Protein AF-A0A4Q5SLK2-F1 (afdb_monomer_lite)

Secondary structure (DSSP, 8-state):
-----------PPTTB-EEE-SSSEEE-TTTEEEETTTTEEEES-SS-SSSEEEPPPTT--EEEE---SSSS--S-EEE--SS------B---S---S----SS--------SS-PPP-PPTT-----SSS--EEETTEEE---TT----TTS-EEEEE--EEE--SEEEEEEEEEEEES----GGGTT-EEEETTSSS--EEEEEEEETTEEEEEEEEEEEEEE-EEEE---EEEETTS-EEES-SS-SSSEEEPP--SSTT--SS-PPP-PPPSS--TT-EEE-SS-EEEEETTEEEESS-----------STT---------

Sequence (325 aa):
MMEWVTPTYNTFTNGSIVFSNGSELSQDNSNFFWDNTSKRLGLGRTPTSARLEIEAPVNNYQAIKITPTTLANTYMVFERSTADPLNGLIIGNGISSANTPYTNASVIGTMGAKNETITLLSGYNASTSSTGDINLRGKTVFIGSAFTNDTSDSNLIQVANTYYSTGTVSLSGTTVTGTGTIFTPDMVGMTISITGLSWTTRTIIAYNSPTSLTVDVAGTVSGSLSYKIYNAGLQVTSNNSISINRKDASSFLHLGAGRTTIGNSPLKFTAGPTLTTPESGAVEFDGNHFYGTVGTARHQLDQQTYMHKYAASGNGVTTTIVIPH

Structure (mmCIF, N/CA/C/O backbone):
data_AF-A0A4Q5SLK2-F1
#
_entry.id   AF-A0A4Q5SLK2-F1
#
loop_
_atom_site.group_PDB
_atom_site.id
_atom_site.type_symbol
_atom_site.label_atom_id
_atom_site.label_alt_id
_atom_site.label_comp_id
_atom_site.label_asym_id
_atom_site.label_entity_id
_atom_site.label_seq_id
_atom_site.pdbx_PDB_ins_code
_atom_site.Cartn_x
_atom_site.Cartn_y
_atom_site.Cartn_z
_atom_site.occupancy
_atom_site.B_iso_or_equiv
_atom_site.auth_seq_id
_atom_site.auth_comp_id
_atom_site.auth_asym_id
_atom_site.auth_atom_id
_atom_site.pdbx_PDB_model_num
ATOM 1 N N . MET A 1 1 ? 24.553 -6.191 -94.254 1.00 52.97 1 MET A N 1
ATOM 2 C CA . MET A 1 1 ? 24.837 -7.292 -93.312 1.00 52.97 1 MET A CA 1
ATOM 3 C C . MET A 1 1 ? 24.664 -6.699 -91.926 1.00 52.97 1 MET A C 1
ATOM 5 O O . MET A 1 1 ? 25.468 -5.865 -91.545 1.00 52.97 1 MET A O 1
ATOM 9 N N . MET A 1 2 ? 23.532 -6.957 -91.268 1.00 58.41 2 MET A N 1
ATOM 10 C CA . MET A 1 2 ? 23.297 -6.477 -89.905 1.00 58.41 2 MET A CA 1
ATOM 11 C C . MET A 1 2 ? 23.985 -7.480 -88.986 1.00 58.41 2 MET A C 1
ATOM 13 O O . MET A 1 2 ? 23.552 -8.628 -88.897 1.00 58.41 2 MET A O 1
ATOM 17 N N . GLU A 1 3 ? 25.126 -7.090 -88.427 1.00 63.50 3 GLU A N 1
ATOM 18 C CA . GLU A 1 3 ? 25.858 -7.921 -87.482 1.00 63.50 3 GLU A CA 1
ATOM 19 C C . GLU A 1 3 ? 25.035 -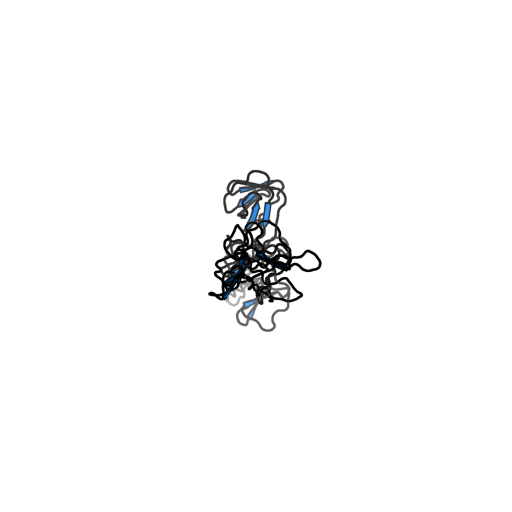7.971 -86.192 1.00 63.50 3 GLU A C 1
ATOM 21 O O . GLU A 1 3 ? 24.879 -6.972 -85.490 1.00 63.50 3 GLU A O 1
ATOM 26 N N . TRP A 1 4 ? 24.422 -9.123 -85.922 1.00 64.81 4 TRP A N 1
ATOM 27 C CA . TRP A 1 4 ? 23.830 -9.395 -84.621 1.00 64.81 4 TRP A CA 1
ATOM 28 C C . TRP A 1 4 ? 24.979 -9.542 -83.630 1.00 64.81 4 TRP A C 1
ATOM 30 O O . TRP A 1 4 ? 25.510 -10.634 -83.431 1.00 64.81 4 TRP A O 1
ATOM 40 N N . VAL A 1 5 ? 25.380 -8.429 -83.021 1.00 64.94 5 VAL A N 1
ATOM 41 C CA . VAL A 1 5 ? 26.220 -8.469 -81.829 1.00 64.94 5 VAL A CA 1
ATOM 42 C C . VAL A 1 5 ? 25.375 -9.154 -80.763 1.00 64.94 5 VAL A C 1
ATOM 44 O O . VAL A 1 5 ? 24.427 -8.571 -80.241 1.00 64.94 5 VAL A O 1
ATOM 47 N N . THR A 1 6 ? 25.661 -10.429 -80.497 1.00 61.84 6 THR A N 1
ATOM 48 C CA . THR A 1 6 ? 25.063 -11.118 -79.353 1.00 61.84 6 THR A CA 1
ATOM 49 C C . THR A 1 6 ? 25.573 -10.363 -78.135 1.00 61.84 6 THR A C 1
ATOM 51 O O . THR A 1 6 ? 26.793 -10.326 -77.955 1.00 61.84 6 THR A O 1
ATOM 54 N N . PRO A 1 7 ? 24.712 -9.701 -77.343 1.00 60.00 7 PRO A N 1
ATOM 55 C CA . PRO A 1 7 ? 25.189 -9.000 -76.169 1.00 60.00 7 PRO A CA 1
ATOM 56 C C . PRO A 1 7 ? 25.900 -10.039 -75.310 1.00 60.00 7 PRO A C 1
ATOM 58 O O . PRO A 1 7 ? 25.301 -11.044 -74.919 1.00 60.00 7 PRO A O 1
ATOM 61 N N . THR A 1 8 ? 27.192 -9.847 -75.063 1.00 56.00 8 THR A N 1
ATOM 62 C CA . THR A 1 8 ? 27.892 -10.603 -74.034 1.00 56.00 8 THR A CA 1
ATOM 63 C C . THR A 1 8 ? 27.311 -10.132 -72.714 1.00 56.00 8 THR A C 1
ATOM 65 O O . THR A 1 8 ? 27.795 -9.170 -72.123 1.00 56.00 8 THR A O 1
ATOM 68 N N . TYR A 1 9 ? 26.218 -10.760 -72.284 1.00 58.88 9 TYR A N 1
ATOM 69 C CA . TYR A 1 9 ? 25.761 -10.629 -70.915 1.00 58.88 9 TYR A CA 1
ATOM 70 C C . TYR A 1 9 ? 26.900 -11.179 -70.063 1.00 58.88 9 TYR A C 1
ATOM 72 O O . TYR A 1 9 ? 27.204 -12.374 -70.110 1.00 58.88 9 TYR A O 1
ATOM 80 N N . ASN A 1 10 ? 27.586 -10.282 -69.355 1.00 60.44 10 ASN A N 1
ATOM 81 C CA . ASN A 1 10 ? 28.356 -10.619 -68.170 1.00 60.44 10 ASN A CA 1
ATOM 82 C C . ASN A 1 10 ? 27.592 -11.723 -67.432 1.00 60.44 10 ASN A C 1
ATOM 84 O O . ASN A 1 10 ? 26.415 -11.559 -67.122 1.00 60.44 10 ASN A O 1
ATOM 88 N N 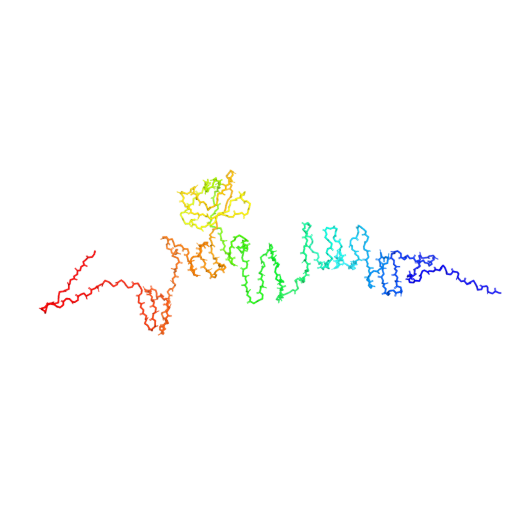. THR A 1 11 ? 28.204 -12.898 -67.277 1.00 77.12 11 THR A N 1
ATOM 89 C CA . THR A 1 11 ? 27.515 -14.075 -66.743 1.00 77.12 11 THR A CA 1
ATOM 90 C C . THR A 1 11 ? 27.135 -13.791 -65.296 1.00 77.12 11 THR A C 1
ATOM 92 O O . THR A 1 11 ? 27.943 -13.980 -64.384 1.00 77.12 11 THR A O 1
ATOM 95 N N . PHE A 1 12 ? 25.930 -13.263 -65.097 1.00 82.81 12 PHE A N 1
ATOM 96 C CA . PHE A 1 12 ? 25.403 -12.950 -63.784 1.00 82.81 12 PHE A CA 1
ATOM 97 C C . PHE A 1 12 ? 25.307 -14.226 -62.957 1.00 82.81 12 PHE A C 1
ATOM 99 O O . PHE A 1 12 ? 25.155 -15.339 -63.475 1.00 82.81 12 PHE A O 1
ATOM 106 N N . THR A 1 13 ? 25.425 -14.072 -61.646 1.00 84.94 13 THR A N 1
ATOM 107 C CA . THR A 1 13 ? 25.352 -15.214 -60.742 1.00 84.94 13 THR A CA 1
ATOM 108 C C . THR A 1 13 ? 23.914 -15.719 -60.713 1.00 84.94 13 THR A C 1
ATOM 110 O O . THR A 1 13 ? 22.981 -14.935 -60.608 1.00 84.94 13 THR A O 1
ATOM 113 N N . ASN A 1 14 ? 23.702 -17.033 -60.783 1.00 76.38 14 ASN A N 1
ATOM 114 C CA . ASN A 1 14 ? 22.354 -17.588 -60.662 1.00 76.38 14 ASN A CA 1
ATOM 115 C C . ASN A 1 14 ? 21.711 -17.136 -59.336 1.00 76.38 14 ASN A C 1
ATOM 117 O O . ASN A 1 14 ? 22.289 -17.342 -58.270 1.00 76.38 14 ASN A O 1
ATOM 121 N N . GLY A 1 15 ? 20.536 -16.507 -59.416 1.00 77.06 15 GLY A N 1
ATOM 122 C CA . GLY A 1 15 ? 19.864 -15.897 -58.267 1.00 77.06 15 GLY A CA 1
ATOM 123 C C . GLY A 1 15 ? 20.166 -14.409 -58.043 1.00 77.06 15 GLY A C 1
ATOM 124 O O . GLY A 1 15 ? 19.563 -13.773 -57.183 1.00 77.06 15 GLY A O 1
ATOM 125 N N . SER A 1 16 ? 21.052 -13.802 -58.831 1.00 86.00 16 SER A N 1
ATOM 126 C CA . SER A 1 16 ? 21.283 -12.361 -58.760 1.00 86.00 16 SER A CA 1
ATOM 127 C C . SER A 1 16 ? 20.027 -11.574 -59.113 1.00 86.00 16 SER A C 1
ATOM 129 O O . SER A 1 16 ? 19.354 -11.879 -60.104 1.00 86.00 16 SER A O 1
ATOM 131 N N . ILE A 1 17 ? 19.768 -10.505 -58.370 1.00 88.31 17 ILE A N 1
ATOM 132 C CA . ILE A 1 17 ? 18.819 -9.481 -58.795 1.00 88.31 17 ILE A CA 1
ATOM 133 C C . ILE A 1 17 ? 19.620 -8.425 -59.559 1.00 88.31 17 ILE A C 1
ATOM 135 O O . ILE A 1 17 ? 20.450 -7.725 -58.984 1.00 88.31 17 ILE A O 1
ATOM 139 N N . VAL A 1 18 ? 19.401 -8.358 -60.873 1.00 88.81 18 VAL A N 1
ATOM 140 C CA . VAL A 1 18 ? 20.103 -7.429 -61.768 1.00 88.81 18 VAL A CA 1
ATOM 141 C C . VAL A 1 18 ? 19.442 -6.055 -61.701 1.00 88.81 18 VAL A C 1
ATOM 143 O O . VAL A 1 18 ? 18.218 -5.944 -61.788 1.00 88.81 18 VAL A O 1
ATOM 146 N N . PHE A 1 19 ? 20.250 -5.004 -61.594 1.00 88.69 19 PHE A N 1
ATOM 147 C CA . PHE A 1 19 ? 19.799 -3.616 -61.644 1.00 88.69 19 PHE A CA 1
ATOM 148 C C . PHE A 1 19 ? 20.658 -2.799 -62.614 1.00 88.69 19 PHE A C 1
ATOM 150 O O . PHE A 1 19 ? 21.821 -3.108 -62.858 1.00 88.69 19 PHE A O 1
ATOM 157 N N . SER A 1 20 ? 20.080 -1.743 -63.186 1.00 89.31 20 SER A N 1
ATOM 158 C CA . SER A 1 20 ? 20.840 -0.776 -63.981 1.00 89.31 20 SER A CA 1
ATOM 159 C C . SER A 1 20 ? 21.482 0.259 -63.062 1.00 89.31 20 SER A C 1
ATOM 161 O O . SER A 1 20 ? 20.816 0.782 -62.169 1.00 89.31 20 SER A O 1
ATOM 163 N N . ASN A 1 21 ? 22.751 0.590 -63.300 1.00 83.69 21 ASN A N 1
ATOM 164 C CA . ASN A 1 21 ? 23.423 1.716 -62.641 1.00 83.69 21 ASN A CA 1
ATOM 165 C C . ASN A 1 21 ? 23.289 3.039 -63.428 1.00 83.69 21 ASN A C 1
ATOM 167 O O . ASN A 1 21 ? 23.934 4.025 -63.084 1.00 83.69 21 ASN A O 1
ATOM 171 N N . GLY A 1 22 ? 22.472 3.054 -64.489 1.00 88.19 22 GLY A N 1
ATOM 172 C CA . GLY A 1 22 ? 22.289 4.192 -65.395 1.00 88.19 22 GLY A CA 1
ATOM 173 C C . GLY A 1 22 ? 23.103 4.103 -66.690 1.00 88.19 22 GLY A C 1
ATOM 174 O O . GLY A 1 22 ? 22.702 4.712 -67.679 1.00 88.19 22 GLY A O 1
ATOM 175 N N . SER A 1 23 ? 24.168 3.297 -66.716 1.00 87.25 23 SER A N 1
ATOM 176 C CA . SER A 1 23 ? 25.008 3.067 -67.904 1.00 87.25 23 SER A CA 1
ATOM 177 C C . SER A 1 23 ? 25.069 1.592 -68.305 1.00 87.25 23 SER A C 1
ATOM 179 O O . SER A 1 23 ? 25.097 1.272 -69.489 1.00 87.25 23 SER A O 1
ATOM 181 N N . GLU A 1 24 ? 25.063 0.688 -67.325 1.00 87.38 24 GLU A N 1
ATOM 182 C CA . GLU A 1 24 ? 25.224 -0.754 -67.505 1.00 87.38 24 GLU A CA 1
ATOM 183 C C . GLU A 1 24 ? 24.310 -1.542 -66.559 1.00 87.38 24 GLU A C 1
ATOM 185 O O . GLU A 1 24 ? 23.832 -1.033 -65.539 1.00 87.38 24 GLU A O 1
ATOM 190 N N . LEU A 1 25 ? 24.093 -2.817 -66.891 1.00 88.06 25 LEU A N 1
ATOM 191 C CA . LEU A 1 25 ? 23.452 -3.780 -66.001 1.00 88.06 25 LEU A CA 1
ATOM 192 C C . LEU A 1 25 ? 24.493 -4.383 -65.053 1.00 88.06 25 LEU A C 1
ATOM 194 O O . LEU A 1 25 ? 25.502 -4.941 -65.490 1.00 88.06 25 LEU A O 1
ATOM 198 N N . SER A 1 26 ? 24.214 -4.301 -63.757 1.00 89.50 26 SER A N 1
ATOM 199 C CA . SER A 1 26 ? 25.078 -4.779 -62.682 1.00 89.50 26 SER A CA 1
ATOM 200 C C . SER A 1 26 ? 24.293 -5.622 -61.669 1.00 89.50 26 SER A C 1
ATOM 202 O O . SER A 1 26 ? 23.066 -5.718 -61.718 1.00 89.50 26 SER A O 1
ATOM 204 N N . GLN A 1 27 ? 25.022 -6.252 -60.754 1.00 89.94 27 GLN A N 1
ATOM 205 C CA . GLN A 1 27 ? 24.495 -7.025 -59.633 1.00 89.94 27 GLN A CA 1
ATOM 206 C C . GLN A 1 27 ? 25.307 -6.700 -58.375 1.00 89.94 27 GLN A C 1
ATOM 208 O O . GLN A 1 27 ? 26.505 -6.426 -58.457 1.00 89.94 27 GLN A O 1
ATOM 213 N N . ASP A 1 28 ? 24.675 -6.794 -57.210 1.00 90.06 28 ASP A N 1
ATOM 214 C CA . ASP A 1 28 ? 25.347 -6.681 -55.917 1.00 90.06 28 ASP A CA 1
ATOM 215 C C . ASP A 1 28 ? 24.828 -7.769 -54.987 1.00 90.06 28 ASP A C 1
ATOM 217 O O . ASP A 1 28 ? 24.001 -7.548 -54.104 1.00 90.06 28 ASP A O 1
ATOM 221 N N . ASN A 1 29 ? 25.335 -8.977 -55.207 1.00 89.38 29 ASN A N 1
ATOM 222 C CA . ASN A 1 29 ? 24.899 -10.144 -54.455 1.00 89.38 29 ASN A CA 1
ATOM 223 C C . ASN A 1 29 ? 25.287 -10.061 -52.971 1.00 89.38 29 ASN A C 1
ATOM 225 O O . ASN A 1 29 ? 24.766 -10.845 -52.191 1.00 89.38 29 ASN A O 1
ATOM 229 N N . SER A 1 30 ? 26.168 -9.135 -52.567 1.00 86.94 30 SER A N 1
ATOM 230 C CA . SER A 1 30 ? 26.502 -8.936 -51.152 1.00 86.94 30 SER A CA 1
ATOM 231 C C . SER A 1 30 ? 25.407 -8.177 -50.395 1.00 86.94 30 SER A C 1
ATOM 233 O O . SER A 1 30 ? 25.173 -8.449 -49.218 1.00 86.94 30 SER A O 1
ATOM 235 N N . ASN A 1 31 ? 24.686 -7.282 -51.083 1.00 87.81 31 ASN A N 1
ATOM 236 C CA . ASN A 1 31 ? 23.660 -6.426 -50.485 1.00 87.81 31 ASN A CA 1
ATOM 237 C C . ASN A 1 31 ? 22.229 -6.762 -50.926 1.00 87.81 31 ASN A C 1
ATOM 239 O O . ASN A 1 31 ? 21.295 -6.477 -50.180 1.00 87.81 31 ASN A O 1
ATOM 243 N N . PHE A 1 32 ? 22.023 -7.362 -52.100 1.00 90.94 32 PHE A N 1
ATOM 244 C CA . PHE A 1 32 ? 20.694 -7.712 -52.598 1.00 90.94 32 PHE A CA 1
ATOM 245 C C . PHE A 1 32 ? 20.732 -8.985 -53.447 1.00 90.94 32 PHE A C 1
ATOM 247 O O . PHE A 1 32 ? 21.221 -8.991 -54.578 1.00 90.94 32 PHE A O 1
ATOM 254 N N . PHE A 1 33 ? 20.192 -10.077 -52.906 1.00 90.12 33 PHE A N 1
ATOM 255 C CA . PHE A 1 33 ? 20.313 -11.392 -53.531 1.00 90.12 33 PHE A CA 1
ATOM 256 C C . PHE A 1 33 ? 19.050 -12.238 -53.375 1.00 90.12 33 PHE A C 1
ATOM 258 O O . PHE A 1 33 ? 18.425 -12.261 -52.312 1.00 90.12 33 PHE A O 1
ATOM 265 N N . TRP A 1 34 ? 18.700 -12.979 -54.427 1.00 90.88 34 TRP A N 1
ATOM 266 C CA . TRP A 1 34 ? 17.690 -14.028 -54.383 1.00 90.88 34 TRP A CA 1
ATOM 267 C C . TRP A 1 34 ? 18.368 -15.401 -54.435 1.00 90.88 34 TRP A C 1
ATOM 269 O O . TRP A 1 34 ? 18.817 -15.860 -55.482 1.00 90.88 34 TRP A O 1
ATOM 279 N N . ASP A 1 35 ? 18.397 -16.120 -53.315 1.00 86.88 35 ASP A N 1
ATOM 280 C CA . ASP A 1 35 ? 18.827 -17.517 -53.319 1.00 86.88 35 ASP A CA 1
ATOM 281 C C . ASP A 1 35 ? 17.761 -18.367 -54.017 1.00 86.88 35 ASP A C 1
ATOM 283 O O . ASP A 1 35 ? 16.756 -18.774 -53.424 1.00 86.88 35 ASP A O 1
ATOM 287 N N . ASN A 1 36 ? 17.987 -18.654 -55.297 1.00 85.25 36 ASN A N 1
ATOM 288 C CA . ASN A 1 36 ? 17.055 -19.432 -56.097 1.00 85.25 36 ASN A CA 1
ATOM 289 C C . ASN A 1 36 ? 17.032 -20.922 -55.715 1.00 85.25 36 ASN A C 1
ATOM 291 O O . ASN A 1 36 ? 16.043 -21.600 -56.009 1.00 85.25 36 ASN A O 1
ATOM 295 N N . THR A 1 37 ? 18.074 -21.432 -55.057 1.00 86.19 37 THR A N 1
ATOM 296 C CA . THR A 1 37 ? 18.124 -22.819 -54.578 1.00 86.19 37 THR A CA 1
ATOM 297 C C . THR A 1 37 ? 17.245 -22.968 -53.342 1.00 86.19 37 THR A C 1
ATOM 299 O O . THR A 1 37 ? 16.365 -23.828 -53.313 1.00 86.19 37 THR A O 1
ATOM 302 N N . SER A 1 38 ? 17.412 -22.082 -52.356 1.00 87.81 38 SER A N 1
ATOM 303 C CA . SER A 1 38 ? 16.674 -22.150 -51.084 1.00 87.81 38 SER A CA 1
ATOM 304 C C . SER A 1 38 ? 15.366 -21.347 -51.066 1.00 87.81 38 SER A C 1
ATOM 306 O O . SER A 1 38 ? 14.628 -21.419 -50.081 1.00 87.81 38 SER A O 1
ATOM 308 N N . LYS A 1 39 ? 15.072 -20.585 -52.131 1.00 89.69 39 LYS A N 1
ATOM 309 C CA . LYS A 1 39 ? 13.925 -19.664 -52.273 1.00 89.69 39 LYS A CA 1
ATOM 310 C C . LYS A 1 39 ? 13.883 -18.591 -51.176 1.00 89.69 39 LYS A C 1
ATOM 312 O O . LYS A 1 39 ? 12.884 -18.469 -50.461 1.00 89.69 39 LYS A O 1
ATOM 317 N N . ARG A 1 40 ? 14.985 -17.849 -51.020 1.00 90.81 40 ARG A N 1
ATOM 318 C CA . ARG A 1 40 ? 15.180 -16.849 -49.951 1.00 90.81 40 ARG A CA 1
ATOM 319 C C . ARG A 1 40 ? 15.610 -15.495 -50.514 1.00 90.81 40 ARG A C 1
ATOM 321 O O . ARG A 1 40 ? 16.434 -15.446 -51.420 1.00 90.81 40 ARG A O 1
ATOM 328 N N . LEU A 1 41 ? 15.073 -14.408 -49.960 1.00 92.56 41 LEU A N 1
ATOM 329 C CA . LEU A 1 41 ? 15.466 -13.033 -50.281 1.00 92.56 41 LEU A CA 1
ATOM 330 C C . LEU A 1 41 ? 16.397 -12.482 -49.194 1.00 92.56 41 LEU A C 1
ATOM 332 O O . LEU A 1 41 ? 16.021 -12.451 -48.022 1.00 92.56 41 LEU A O 1
ATOM 336 N N . GLY A 1 42 ? 17.592 -12.045 -49.589 1.00 91.12 42 GLY A N 1
ATOM 337 C CA . GLY A 1 42 ? 18.582 -11.421 -48.714 1.00 91.12 42 GLY A CA 1
ATOM 338 C C . GLY A 1 42 ? 18.757 -9.939 -49.021 1.00 91.12 42 GLY A C 1
ATOM 339 O O . GLY A 1 42 ? 18.955 -9.566 -50.179 1.00 91.12 42 GLY A O 1
ATOM 340 N N . LEU A 1 43 ? 18.712 -9.113 -47.976 1.00 90.94 43 LEU A N 1
ATOM 341 C CA . LEU A 1 43 ? 19.074 -7.698 -48.003 1.00 90.94 43 LEU A CA 1
ATOM 342 C C . LEU A 1 43 ? 20.207 -7.476 -46.993 1.00 90.94 43 LEU A C 1
ATOM 344 O O . LEU A 1 43 ? 20.014 -7.674 -45.799 1.00 90.94 43 LEU A O 1
ATOM 348 N N . GLY A 1 44 ? 21.403 -7.132 -47.467 1.00 88.31 44 GLY A N 1
ATOM 349 C CA . GLY A 1 44 ? 22.601 -6.937 -46.640 1.00 88.31 44 GLY A CA 1
ATOM 350 C C . GLY A 1 44 ? 23.248 -8.218 -46.099 1.00 88.31 44 GLY A C 1
ATOM 351 O O . GLY A 1 44 ? 24.224 -8.120 -45.367 1.00 88.31 44 GLY A O 1
ATOM 352 N N . ARG A 1 45 ? 22.724 -9.410 -46.433 1.00 84.06 45 ARG A N 1
ATOM 353 C CA . ARG A 1 45 ? 23.209 -10.703 -45.924 1.00 84.06 45 ARG A CA 1
ATOM 354 C C . ARG A 1 45 ? 23.157 -11.810 -46.973 1.00 84.06 45 ARG A C 1
ATOM 356 O O . ARG A 1 45 ? 22.086 -12.150 -47.475 1.00 84.06 45 ARG A O 1
ATOM 363 N N . THR A 1 46 ? 24.296 -12.470 -47.180 1.00 81.00 46 THR A N 1
ATOM 364 C CA . THR A 1 46 ? 24.416 -13.739 -47.917 1.00 81.00 46 THR A CA 1
ATOM 365 C C . THR A 1 46 ? 25.491 -14.641 -47.295 1.00 81.00 46 THR A C 1
ATOM 367 O O . THR A 1 46 ? 26.583 -14.138 -47.030 1.00 81.00 46 THR A O 1
ATOM 370 N N . PRO A 1 47 ? 25.253 -15.956 -47.105 1.00 82.44 47 PRO A N 1
ATOM 371 C CA . PRO A 1 47 ? 24.021 -16.692 -47.399 1.00 82.44 47 PRO A CA 1
ATOM 372 C C . PRO A 1 47 ? 22.906 -16.405 -46.381 1.00 82.44 47 PRO A C 1
ATOM 374 O O . PRO A 1 47 ? 23.164 -16.158 -45.206 1.00 82.44 47 PRO A O 1
ATOM 377 N N . THR A 1 48 ? 21.654 -16.466 -46.832 1.00 85.31 48 THR A N 1
ATOM 378 C CA . THR A 1 48 ? 20.470 -16.284 -45.978 1.00 85.31 48 THR A CA 1
ATOM 379 C C . THR A 1 48 ? 20.056 -17.590 -45.303 1.00 85.31 48 THR A C 1
ATOM 381 O O . THR A 1 48 ? 19.990 -18.640 -45.951 1.00 85.31 48 THR A O 1
ATOM 384 N N . SER A 1 49 ? 19.679 -17.522 -44.033 1.00 88.00 49 SER A N 1
ATOM 385 C CA . SER A 1 49 ? 19.144 -18.619 -43.218 1.00 88.00 49 SER A CA 1
ATOM 386 C C . SER A 1 49 ? 17.606 -18.649 -43.164 1.00 88.00 49 SER A C 1
ATOM 388 O O . SER A 1 49 ? 17.024 -19.711 -42.933 1.00 88.00 49 SER A O 1
ATOM 390 N N . ALA A 1 50 ? 16.945 -17.522 -43.455 1.00 84.88 50 ALA A N 1
ATOM 391 C CA . ALA A 1 50 ? 15.486 -17.363 -43.451 1.00 84.88 50 ALA A CA 1
ATOM 392 C C . ALA A 1 50 ? 14.916 -17.027 -44.845 1.00 84.88 50 ALA A C 1
ATOM 394 O O . ALA A 1 50 ? 15.651 -16.649 -45.750 1.00 84.88 50 ALA A O 1
ATOM 395 N N . ARG A 1 51 ? 13.588 -17.152 -45.030 1.00 88.19 51 ARG A N 1
ATOM 396 C CA . ARG A 1 51 ? 12.897 -16.809 -46.300 1.00 88.19 51 ARG A CA 1
ATOM 397 C C . ARG A 1 51 ? 13.079 -15.343 -46.711 1.00 88.19 51 ARG A C 1
ATOM 399 O O . ARG A 1 51 ? 13.171 -15.065 -47.901 1.00 88.19 51 ARG A O 1
ATOM 406 N N . LEU A 1 52 ? 13.121 -14.442 -45.736 1.00 90.94 52 LEU A N 1
ATOM 407 C CA . LEU A 1 52 ? 13.499 -13.043 -45.887 1.00 90.94 52 LEU A CA 1
ATOM 408 C C . LEU A 1 52 ? 14.467 -12.730 -44.750 1.00 90.94 52 LEU A C 1
ATOM 410 O O . LEU A 1 52 ? 14.088 -12.852 -43.585 1.00 90.94 52 LEU A O 1
ATOM 414 N N . GLU A 1 53 ? 15.700 -12.368 -45.080 1.00 88.31 53 GLU A N 1
ATOM 415 C CA . GLU A 1 53 ? 16.703 -11.950 -44.101 1.00 88.31 53 GLU A CA 1
ATOM 416 C C . GLU A 1 53 ? 17.206 -10.558 -44.471 1.00 88.31 53 GLU A C 1
ATOM 418 O O . GLU A 1 53 ? 17.630 -10.324 -45.602 1.00 88.31 53 GLU A O 1
ATOM 423 N N . ILE A 1 54 ? 17.105 -9.631 -43.518 1.00 88.00 54 ILE A N 1
ATOM 424 C CA . ILE A 1 54 ? 17.521 -8.241 -43.682 1.00 88.00 54 ILE A CA 1
ATOM 425 C C . ILE A 1 54 ? 18.544 -7.941 -42.591 1.00 88.00 54 ILE A C 1
ATOM 427 O O . ILE A 1 54 ? 18.201 -7.922 -41.408 1.00 88.00 54 ILE A O 1
ATOM 431 N N . GLU A 1 55 ? 19.798 -7.740 -42.982 1.00 85.12 55 GLU A N 1
ATOM 432 C CA . GLU A 1 55 ? 20.867 -7.315 -42.086 1.00 85.12 55 GLU A CA 1
ATOM 433 C C . GLU A 1 55 ? 21.024 -5.797 -42.141 1.00 85.12 55 GLU A C 1
ATOM 435 O O . GLU A 1 55 ? 21.229 -5.200 -43.197 1.00 85.12 55 GLU A O 1
ATOM 440 N N . ALA A 1 56 ? 20.940 -5.175 -40.968 1.00 79.31 56 ALA A N 1
ATOM 441 C CA . ALA A 1 56 ? 21.232 -3.764 -40.812 1.00 79.31 56 ALA A CA 1
ATOM 442 C C . ALA A 1 56 ? 22.759 -3.560 -40.658 1.00 79.31 56 ALA A C 1
ATOM 444 O O . ALA A 1 56 ? 23.411 -4.367 -39.985 1.00 79.31 56 ALA A O 1
ATOM 445 N N . PRO A 1 57 ? 23.353 -2.498 -41.235 1.00 76.62 57 PRO A N 1
ATOM 446 C CA . PRO A 1 57 ? 24.778 -2.209 -41.085 1.00 76.62 57 PRO A CA 1
ATOM 447 C C . PRO A 1 57 ? 25.198 -2.057 -39.618 1.00 76.62 57 PRO A C 1
ATOM 449 O O . PRO A 1 57 ? 24.422 -1.604 -38.780 1.00 76.62 57 PRO A O 1
ATOM 452 N N . VAL A 1 58 ? 26.470 -2.328 -39.314 1.00 66.25 58 VAL A N 1
ATOM 453 C CA . VAL A 1 58 ? 27.029 -2.387 -37.942 1.00 66.25 58 VAL A CA 1
ATOM 454 C C . VAL A 1 58 ? 26.880 -1.115 -37.084 1.00 66.25 58 VAL A C 1
ATOM 456 O O . VAL A 1 58 ? 27.138 -1.179 -35.890 1.00 66.25 58 VAL A O 1
ATOM 459 N N . ASN A 1 59 ? 26.406 0.004 -37.639 1.00 66.06 59 ASN A N 1
ATOM 460 C CA . ASN A 1 59 ? 26.148 1.264 -36.925 1.00 66.06 59 ASN A CA 1
ATOM 461 C C . ASN A 1 59 ? 24.752 1.855 -37.204 1.00 66.06 59 ASN A C 1
ATOM 463 O O . ASN A 1 59 ? 24.477 2.999 -36.849 1.00 66.06 59 ASN A O 1
ATOM 467 N N . ASN A 1 60 ? 23.880 1.100 -37.872 1.00 66.12 60 ASN A N 1
ATOM 468 C CA . ASN A 1 60 ? 22.514 1.497 -38.176 1.00 66.12 60 ASN A CA 1
ATOM 469 C C . ASN A 1 60 ? 21.614 0.300 -37.891 1.00 66.12 60 ASN A C 1
ATOM 471 O O . ASN A 1 60 ? 21.467 -0.575 -38.731 1.00 66.12 60 ASN A O 1
ATOM 475 N N . TYR A 1 61 ? 21.052 0.242 -36.686 1.00 64.12 61 TYR A N 1
ATOM 476 C CA . TYR A 1 61 ? 20.363 -0.949 -36.183 1.00 64.12 61 TYR A CA 1
ATOM 477 C C . TYR A 1 61 ? 18.979 -1.181 -36.802 1.00 64.12 61 TYR A C 1
ATOM 479 O O . TYR A 1 61 ? 18.331 -2.160 -36.449 1.00 64.12 61 TYR A O 1
ATOM 487 N N . GLN A 1 62 ? 18.528 -0.319 -37.719 1.00 69.12 62 GLN A N 1
ATOM 488 C CA . GLN A 1 62 ? 17.197 -0.387 -38.322 1.00 69.12 62 GLN A CA 1
ATOM 489 C C . GLN A 1 62 ? 17.234 -1.218 -39.607 1.00 69.12 62 GLN A C 1
ATOM 491 O O . GLN A 1 62 ? 17.546 -0.702 -40.679 1.00 69.12 62 GLN A O 1
ATOM 496 N N . ALA A 1 63 ? 16.892 -2.505 -39.511 1.00 72.62 63 ALA A N 1
ATOM 497 C CA . ALA A 1 63 ? 16.788 -3.367 -40.693 1.00 72.62 63 ALA A CA 1
ATOM 498 C C . ALA A 1 63 ? 15.592 -2.970 -41.584 1.00 72.62 63 ALA A C 1
ATOM 500 O O . ALA A 1 63 ? 15.674 -3.001 -42.808 1.00 72.62 63 ALA A O 1
ATOM 501 N N . ILE A 1 64 ? 14.479 -2.551 -40.974 1.00 79.44 64 ILE A N 1
ATOM 502 C CA . ILE A 1 64 ? 13.287 -2.055 -41.671 1.00 79.44 64 ILE A CA 1
ATOM 503 C C . ILE A 1 64 ? 12.864 -0.745 -41.013 1.00 79.44 64 ILE A C 1
ATOM 505 O O . ILE A 1 64 ? 12.656 -0.703 -39.799 1.00 79.44 64 ILE A O 1
ATOM 509 N N . LYS A 1 65 ? 12.698 0.302 -41.827 1.00 73.62 65 LYS A N 1
ATOM 510 C CA . LYS A 1 65 ? 12.212 1.618 -41.402 1.00 73.62 65 LYS A CA 1
ATOM 511 C C . LYS A 1 65 ? 11.028 2.048 -42.262 1.00 73.62 65 LYS A C 1
ATOM 513 O O . LYS A 1 65 ? 11.171 2.215 -43.471 1.00 73.62 65 LYS A O 1
ATOM 518 N N . ILE A 1 66 ? 9.879 2.296 -41.635 1.00 73.38 66 ILE A N 1
ATOM 519 C CA . ILE A 1 66 ? 8.713 2.901 -42.299 1.00 73.38 66 ILE A CA 1
ATOM 520 C C . ILE A 1 66 ? 8.651 4.378 -41.903 1.00 73.38 66 ILE A C 1
ATOM 522 O O . ILE A 1 66 ? 8.350 4.708 -40.755 1.00 73.38 66 ILE A O 1
ATOM 526 N N . THR A 1 67 ? 8.958 5.261 -42.858 1.00 65.94 67 THR A N 1
ATOM 527 C CA . THR A 1 67 ? 8.942 6.720 -42.661 1.00 65.94 67 THR A CA 1
ATOM 528 C C . THR A 1 67 ? 7.704 7.309 -43.347 1.00 65.94 67 THR A C 1
ATOM 530 O O . THR A 1 67 ? 7.545 7.094 -44.550 1.00 65.94 67 THR A O 1
ATOM 533 N N . PRO A 1 68 ? 6.816 8.030 -42.641 1.00 60.84 68 PRO A N 1
ATOM 534 C CA . PRO A 1 68 ? 5.668 8.681 -43.259 1.00 60.84 68 PRO A CA 1
ATOM 535 C C . PRO A 1 68 ? 6.115 9.865 -44.123 1.00 60.84 68 PRO A C 1
ATOM 537 O O . PRO A 1 68 ? 7.130 10.510 -43.862 1.00 60.84 68 PRO A O 1
ATOM 540 N N . THR A 1 69 ? 5.323 10.179 -45.146 1.00 67.31 69 THR A N 1
ATOM 541 C CA . THR A 1 69 ? 5.593 11.281 -46.082 1.00 67.31 69 THR A CA 1
ATOM 542 C C . THR A 1 69 ? 5.386 12.669 -45.468 1.00 67.31 69 THR A C 1
ATOM 544 O O . THR A 1 69 ? 5.784 13.661 -46.072 1.00 67.31 69 THR A O 1
ATOM 547 N N . THR A 1 70 ? 4.798 12.766 -44.270 1.00 60.16 70 THR A N 1
ATOM 548 C CA . THR A 1 70 ? 4.648 14.012 -43.506 1.00 60.16 70 THR A CA 1
ATOM 549 C C . THR A 1 70 ? 4.806 13.762 -41.997 1.00 60.16 70 THR A C 1
ATOM 551 O O . THR A 1 70 ? 4.261 12.807 -41.456 1.00 60.16 70 THR A O 1
ATOM 554 N N . LEU A 1 71 ? 5.574 14.647 -41.341 1.00 49.22 71 LEU A N 1
ATOM 555 C CA . LEU A 1 71 ? 5.942 14.692 -39.910 1.00 49.22 71 LEU A CA 1
ATOM 556 C C . LEU A 1 71 ? 6.641 13.441 -39.324 1.00 49.22 71 LEU A C 1
ATOM 558 O O . LEU A 1 71 ? 5.997 12.528 -38.828 1.00 49.22 71 LEU A O 1
ATOM 562 N N . ALA A 1 72 ? 7.983 13.495 -39.345 1.00 52.97 72 ALA A N 1
ATOM 563 C CA . ALA A 1 72 ? 9.033 13.046 -38.400 1.00 52.97 72 ALA A CA 1
ATOM 564 C C . ALA A 1 72 ? 8.915 11.775 -37.518 1.00 52.97 72 ALA A C 1
ATOM 566 O O . ALA A 1 72 ? 9.882 11.464 -36.823 1.00 52.97 72 ALA A O 1
ATOM 567 N N . ASN A 1 73 ? 7.825 11.013 -37.530 1.00 54.38 73 ASN A N 1
ATOM 568 C CA . ASN A 1 73 ? 7.648 9.878 -36.626 1.00 54.38 73 ASN A CA 1
ATOM 569 C C . ASN A 1 73 ? 7.841 8.558 -37.371 1.00 54.38 73 ASN A C 1
ATOM 571 O O . ASN A 1 73 ? 7.133 8.259 -38.326 1.00 54.38 73 ASN A O 1
ATOM 575 N N . THR A 1 74 ? 8.804 7.750 -36.929 1.00 56.62 74 THR A N 1
ATOM 576 C CA . THR A 1 74 ? 8.981 6.386 -37.442 1.00 56.62 74 THR A CA 1
ATOM 577 C C . THR A 1 74 ? 7.930 5.484 -36.793 1.00 56.62 74 THR A C 1
ATOM 579 O O . THR A 1 74 ? 7.886 5.407 -35.571 1.00 56.62 74 THR A O 1
ATOM 582 N N . TYR A 1 75 ? 7.076 4.822 -37.583 1.00 54.09 75 TYR A N 1
ATOM 583 C CA . TYR A 1 75 ? 5.970 4.005 -37.047 1.00 54.09 75 TYR A CA 1
ATOM 584 C C . TYR A 1 75 ? 6.416 2.630 -36.538 1.00 54.09 75 TYR A C 1
ATOM 586 O O . TYR A 1 75 ? 5.806 2.077 -35.627 1.00 54.09 75 TYR A O 1
ATOM 594 N N . MET A 1 76 ? 7.443 2.048 -37.160 1.00 58.06 76 MET A N 1
ATOM 595 C CA . MET A 1 76 ? 7.931 0.709 -36.837 1.00 58.06 76 MET A CA 1
ATOM 596 C C . MET A 1 76 ? 9.435 0.643 -37.073 1.00 58.06 76 MET A C 1
ATOM 598 O O . MET A 1 76 ? 9.903 1.009 -38.156 1.00 58.06 76 MET A O 1
ATOM 602 N N . VAL A 1 77 ? 10.169 0.161 -36.069 1.00 56.84 77 VAL A N 1
ATOM 603 C CA . VAL A 1 77 ? 11.604 -0.110 -36.160 1.00 56.84 77 VAL A CA 1
ATOM 604 C C . VAL A 1 77 ? 11.886 -1.473 -35.546 1.00 56.84 77 VAL A C 1
ATOM 606 O O . VAL A 1 77 ? 11.506 -1.746 -34.411 1.00 56.84 77 VAL A O 1
ATOM 609 N N . PHE A 1 78 ? 12.572 -2.326 -36.297 1.00 63.31 78 PHE A N 1
ATOM 610 C CA . PHE A 1 78 ? 13.172 -3.543 -35.763 1.00 63.31 78 PHE A CA 1
ATOM 611 C C . PHE A 1 78 ? 14.640 -3.231 -35.466 1.00 63.31 78 PHE A C 1
ATOM 613 O O . PHE A 1 78 ? 15.424 -3.109 -36.408 1.00 63.31 78 PHE A O 1
ATOM 620 N N . GLU A 1 79 ? 14.993 -3.048 -34.189 1.00 57.91 79 GLU A N 1
ATOM 621 C CA . GLU A 1 79 ? 16.366 -2.746 -33.759 1.00 57.91 79 GLU A CA 1
ATOM 622 C C . GLU A 1 79 ? 17.030 -3.946 -33.079 1.00 57.91 79 GLU A C 1
ATOM 624 O O . GLU A 1 79 ? 16.417 -4.637 -32.266 1.00 57.91 79 GLU A O 1
ATOM 629 N N . ARG A 1 80 ? 18.316 -4.171 -33.379 1.00 52.25 80 ARG A N 1
ATOM 630 C CA . ARG A 1 80 ? 19.179 -5.075 -32.606 1.00 52.25 80 ARG A CA 1
ATOM 631 C C . ARG A 1 80 ? 19.871 -4.278 -31.502 1.00 52.25 80 ARG A C 1
ATOM 633 O O . ARG A 1 80 ? 20.693 -3.417 -31.804 1.00 52.25 80 ARG A O 1
ATOM 640 N N . SER A 1 81 ? 19.603 -4.596 -30.238 1.00 49.53 81 SER A N 1
ATOM 641 C CA . SER A 1 81 ? 20.387 -4.064 -29.116 1.00 49.53 81 SER A CA 1
ATOM 642 C C . SER A 1 81 ? 21.803 -4.653 -29.133 1.00 49.53 81 SER A C 1
ATOM 644 O O . SER A 1 81 ? 21.979 -5.853 -29.331 1.00 49.53 81 SER A O 1
ATOM 646 N N . THR A 1 82 ? 22.832 -3.834 -28.905 1.00 47.69 82 THR A N 1
ATOM 647 C CA . THR A 1 82 ? 24.207 -4.325 -28.681 1.00 47.69 82 THR A CA 1
ATOM 648 C C . THR A 1 82 ? 24.408 -4.913 -27.286 1.00 47.69 82 THR A C 1
ATOM 650 O O . THR A 1 82 ? 25.428 -5.554 -27.043 1.00 47.69 82 THR A O 1
ATOM 653 N N . ALA A 1 83 ? 23.449 -4.702 -26.380 1.00 45.88 83 ALA A N 1
ATOM 654 C CA . ALA A 1 83 ? 23.538 -5.096 -24.979 1.00 45.88 83 ALA A CA 1
ATOM 655 C C . ALA A 1 83 ? 22.761 -6.380 -24.636 1.00 45.88 83 ALA A C 1
ATOM 657 O O . ALA A 1 83 ? 22.950 -6.897 -23.540 1.00 45.88 83 ALA A O 1
ATOM 658 N N . ASP A 1 84 ? 21.915 -6.906 -25.534 1.00 45.69 84 ASP A N 1
ATOM 659 C CA . ASP A 1 84 ? 21.080 -8.082 -25.241 1.00 45.69 84 ASP A CA 1
ATOM 660 C C . ASP A 1 84 ? 20.858 -8.955 -26.501 1.00 45.69 84 ASP A C 1
ATOM 662 O O . ASP A 1 84 ? 20.382 -8.439 -27.516 1.00 45.69 84 ASP A O 1
ATOM 666 N N . PRO A 1 85 ? 21.197 -10.263 -26.494 1.00 43.78 85 PRO A N 1
ATOM 667 C CA . PRO A 1 85 ? 21.045 -11.159 -27.651 1.00 43.78 85 PRO A CA 1
ATOM 668 C C . PRO A 1 85 ? 19.599 -11.619 -27.933 1.00 43.78 85 PRO A C 1
ATOM 670 O O . PRO A 1 85 ? 19.381 -12.430 -28.836 1.00 43.78 85 PRO A O 1
ATOM 673 N N . LEU A 1 86 ? 18.602 -11.146 -27.178 1.00 42.81 86 LEU A N 1
ATOM 674 C CA . LEU A 1 86 ? 17.203 -11.562 -27.319 1.00 42.81 86 LEU A CA 1
ATOM 675 C C . LEU A 1 86 ? 16.425 -10.616 -28.251 1.00 42.81 86 LEU A C 1
ATOM 677 O O . LEU A 1 86 ? 16.110 -9.478 -27.915 1.00 42.81 86 LEU A O 1
ATOM 681 N N . ASN A 1 87 ? 16.117 -11.124 -29.446 1.00 49.88 87 ASN A N 1
ATOM 682 C CA . ASN A 1 87 ? 15.392 -10.431 -30.512 1.00 49.88 87 ASN A CA 1
ATOM 683 C C . ASN A 1 87 ? 13.923 -10.171 -30.122 1.00 49.88 87 ASN A C 1
ATOM 685 O O . ASN A 1 87 ? 13.147 -11.117 -29.984 1.00 49.88 87 ASN A O 1
ATOM 689 N N . GLY A 1 88 ? 13.520 -8.903 -30.011 1.00 50.56 88 GLY A N 1
ATOM 690 C CA . GLY A 1 88 ? 12.129 -8.492 -29.789 1.00 50.56 88 GLY A CA 1
ATOM 691 C C . GLY A 1 88 ? 11.637 -7.519 -30.863 1.00 50.56 88 GLY A C 1
ATOM 692 O O . GLY A 1 88 ? 12.380 -6.652 -31.315 1.00 50.56 88 GLY A O 1
ATOM 693 N N . LEU A 1 89 ? 10.375 -7.654 -31.277 1.00 55.12 89 LEU A N 1
ATOM 694 C CA . LEU A 1 89 ? 9.675 -6.648 -32.080 1.00 55.12 89 LEU A CA 1
ATOM 695 C C . LEU A 1 89 ? 9.302 -5.464 -31.173 1.00 55.12 89 LEU A C 1
ATOM 697 O O . LEU A 1 89 ? 8.509 -5.629 -30.249 1.00 55.12 89 LEU A O 1
ATOM 701 N N . ILE A 1 90 ? 9.836 -4.274 -31.458 1.00 51.06 90 ILE A N 1
ATOM 702 C CA . ILE A 1 90 ? 9.460 -3.024 -30.784 1.00 51.06 90 ILE A CA 1
ATOM 703 C C . ILE A 1 90 ? 8.435 -2.294 -31.667 1.00 51.06 90 ILE A C 1
ATOM 705 O O . ILE A 1 90 ? 8.772 -1.791 -32.737 1.00 51.06 90 ILE A O 1
ATOM 709 N N . ILE A 1 91 ? 7.174 -2.212 -31.230 1.00 53.28 91 ILE A N 1
ATOM 710 C CA . ILE A 1 91 ? 6.166 -1.325 -31.841 1.00 53.28 91 ILE A CA 1
ATOM 711 C C . ILE A 1 91 ? 6.068 -0.079 -30.959 1.00 53.28 91 ILE A C 1
ATOM 713 O O . ILE A 1 91 ? 5.265 -0.020 -30.031 1.00 53.28 91 ILE A O 1
ATOM 717 N N . GLY A 1 92 ? 6.941 0.899 -31.198 1.00 47.47 92 GLY A N 1
ATOM 718 C CA . GLY A 1 92 ? 6.941 2.163 -30.467 1.00 47.47 92 GLY A CA 1
ATOM 719 C C . GLY A 1 92 ? 6.361 3.291 -31.313 1.00 47.47 92 GLY A C 1
ATOM 720 O O . GLY A 1 92 ? 6.993 3.702 -32.278 1.00 47.47 92 GLY A O 1
ATOM 721 N N . ASN A 1 93 ? 5.209 3.844 -30.923 1.00 42.59 93 ASN A N 1
ATOM 722 C CA . ASN A 1 93 ? 4.907 5.243 -31.232 1.00 42.59 93 ASN A CA 1
ATOM 723 C C . ASN A 1 93 ? 5.519 6.078 -30.091 1.00 42.59 93 ASN A C 1
ATOM 725 O O . ASN A 1 93 ? 5.283 5.781 -28.921 1.00 42.59 93 ASN A O 1
ATOM 729 N N . GLY A 1 94 ? 6.405 7.016 -30.425 1.00 44.62 94 GLY A N 1
ATOM 730 C CA . GLY A 1 94 ? 7.509 7.452 -29.562 1.00 44.62 94 GLY A CA 1
ATOM 731 C C . GLY A 1 94 ? 7.166 7.932 -28.147 1.00 44.62 94 GLY A C 1
ATOM 732 O O . GLY A 1 94 ? 6.502 8.948 -27.996 1.00 44.62 94 GLY A O 1
ATOM 733 N N . ILE A 1 95 ? 7.756 7.272 -27.140 1.00 39.78 95 ILE A N 1
ATOM 734 C CA . ILE A 1 95 ? 8.329 7.862 -25.913 1.00 39.78 95 ILE A CA 1
ATOM 735 C C . ILE A 1 95 ? 9.499 6.953 -25.494 1.00 39.78 95 ILE A C 1
ATOM 737 O O . ILE A 1 95 ? 9.300 5.936 -24.839 1.00 39.78 95 ILE A O 1
ATOM 741 N N . SER A 1 96 ? 10.729 7.288 -25.886 1.00 40.44 96 SER A N 1
ATOM 742 C CA . SER A 1 96 ? 11.940 6.637 -25.372 1.00 40.44 96 SER A CA 1
ATOM 743 C C . SER A 1 96 ? 12.610 7.555 -24.350 1.00 40.44 96 SER A C 1
ATOM 745 O O . SER A 1 96 ? 13.274 8.522 -24.727 1.00 40.44 96 SER A O 1
ATOM 747 N N . SER A 1 97 ? 12.458 7.262 -23.057 1.00 34.47 97 SER A N 1
ATOM 748 C CA . SER A 1 97 ? 13.412 7.736 -22.052 1.00 34.47 97 SER A CA 1
ATOM 749 C C . SER A 1 97 ? 14.646 6.838 -22.105 1.00 34.47 97 SER A C 1
ATOM 751 O O . SER A 1 97 ? 14.538 5.619 -21.974 1.00 34.47 97 SER A O 1
ATOM 753 N N . ALA A 1 98 ? 15.806 7.447 -22.333 1.00 41.47 98 ALA A N 1
ATOM 754 C CA . ALA A 1 98 ? 17.097 6.781 -22.382 1.00 41.47 98 ALA A CA 1
ATOM 755 C C . ALA A 1 98 ? 17.400 5.984 -21.092 1.00 41.47 98 ALA A C 1
ATOM 757 O O . ALA A 1 98 ? 17.096 6.445 -19.994 1.00 41.47 98 ALA A O 1
ATOM 758 N N . ASN A 1 99 ? 18.092 4.849 -21.251 1.00 37.41 99 ASN A N 1
ATOM 759 C CA . ASN A 1 99 ? 18.847 4.121 -20.218 1.00 37.41 99 ASN A CA 1
ATOM 760 C C . ASN A 1 99 ? 18.120 3.207 -19.206 1.00 37.41 99 ASN A C 1
ATOM 762 O O . ASN A 1 99 ? 18.453 3.235 -18.023 1.00 37.41 99 ASN A O 1
ATOM 766 N N . THR A 1 100 ? 17.284 2.260 -19.646 1.00 34.00 100 THR A N 1
ATOM 767 C CA . THR A 1 100 ? 17.082 1.021 -18.858 1.00 34.00 100 THR A CA 1
ATOM 768 C C . THR A 1 100 ? 17.025 -0.239 -19.739 1.00 34.00 100 THR A C 1
ATOM 770 O O . THR A 1 100 ? 16.371 -0.222 -20.781 1.00 34.00 100 THR A O 1
ATOM 773 N N . PRO A 1 101 ? 17.724 -1.331 -19.366 1.00 37.31 101 PRO A N 1
ATOM 774 C CA . PRO A 1 101 ? 17.693 -2.598 -20.097 1.00 37.31 101 PRO A CA 1
ATOM 775 C C . PRO A 1 101 ? 16.325 -3.272 -19.923 1.00 37.31 101 PRO A C 1
ATOM 777 O O . PRO A 1 101 ? 15.909 -3.565 -18.803 1.00 37.31 101 PRO A O 1
ATOM 780 N N . TYR A 1 102 ? 15.612 -3.498 -21.027 1.00 42.66 102 TYR A N 1
ATOM 781 C CA . TYR A 1 102 ? 14.293 -4.130 -21.026 1.00 42.66 102 TYR A CA 1
ATOM 782 C C . TYR A 1 102 ? 14.415 -5.628 -21.298 1.00 42.66 102 TYR A C 1
ATOM 784 O O . TYR A 1 102 ? 14.511 -6.059 -22.444 1.00 42.66 102 TYR A O 1
ATOM 792 N N . THR A 1 103 ? 14.328 -6.427 -20.240 1.00 35.41 103 THR A N 1
ATOM 793 C CA . THR A 1 103 ? 14.015 -7.849 -20.351 1.00 35.41 103 THR A CA 1
ATOM 794 C C . THR A 1 103 ? 12.519 -7.998 -20.666 1.00 35.41 103 THR A C 1
ATOM 796 O O . THR A 1 103 ? 11.652 -7.612 -19.887 1.00 35.41 103 THR A O 1
ATOM 799 N N . ASN A 1 104 ? 12.205 -8.540 -21.846 1.00 39.09 104 ASN A N 1
ATOM 800 C CA . ASN A 1 104 ? 10.870 -9.007 -22.256 1.00 39.09 104 ASN A CA 1
ATOM 801 C C . ASN A 1 104 ? 9.722 -7.975 -22.241 1.00 39.09 104 ASN A C 1
ATOM 803 O O . ASN A 1 104 ? 8.619 -8.268 -21.778 1.00 39.09 104 ASN A O 1
ATOM 807 N N . ALA A 1 105 ? 9.922 -6.793 -22.825 1.00 41.09 105 ALA A N 1
ATOM 808 C CA . ALA A 1 105 ? 8.821 -5.869 -23.104 1.00 41.09 105 ALA A CA 1
ATOM 809 C C . ALA A 1 105 ? 8.146 -6.197 -24.453 1.00 41.09 105 ALA A C 1
ATOM 811 O O . ALA A 1 105 ? 8.313 -5.487 -25.441 1.00 41.09 105 ALA A O 1
ATOM 812 N N . SER A 1 106 ? 7.346 -7.268 -24.496 1.00 39.25 106 SER A N 1
ATOM 813 C CA . SER A 1 106 ? 6.271 -7.369 -25.494 1.00 39.25 106 SER A CA 1
ATOM 814 C C . SER A 1 106 ? 5.176 -6.380 -25.091 1.00 39.25 106 SER A C 1
ATOM 816 O O . SER A 1 106 ? 4.222 -6.738 -24.402 1.00 39.25 106 SER A O 1
ATOM 818 N N . VAL A 1 107 ? 5.339 -5.116 -25.475 1.00 46.62 107 VAL A N 1
ATOM 819 C CA . VAL A 1 107 ? 4.324 -4.074 -25.293 1.00 46.62 107 VAL A CA 1
ATOM 820 C C . VAL A 1 107 ? 3.149 -4.383 -26.226 1.00 46.62 107 VAL A C 1
ATOM 822 O O . VAL A 1 107 ? 3.184 -4.074 -27.415 1.00 46.62 107 VAL A O 1
ATOM 825 N N . ILE A 1 108 ? 2.106 -5.028 -25.700 1.00 46.25 108 ILE A N 1
ATOM 826 C CA . ILE A 1 108 ? 0.805 -5.120 -26.370 1.00 46.25 108 ILE A CA 1
ATOM 827 C C . ILE A 1 108 ? 0.036 -3.834 -26.047 1.00 46.25 108 ILE A C 1
ATOM 829 O O . ILE A 1 108 ? -0.414 -3.653 -24.920 1.00 46.25 108 ILE A O 1
ATOM 833 N N . GLY A 1 109 ? -0.136 -2.976 -27.055 1.00 39.50 109 GLY A N 1
ATOM 834 C CA . GLY A 1 109 ? -1.203 -1.972 -27.106 1.00 39.50 109 GLY A CA 1
ATOM 835 C C . GLY A 1 109 ? -0.838 -0.563 -26.632 1.00 39.50 109 GLY A C 1
ATOM 836 O O . GLY A 1 109 ? -0.666 -0.294 -25.448 1.00 39.50 109 GLY A O 1
ATOM 837 N N . THR A 1 110 ? -0.818 0.379 -27.576 1.00 41.75 110 THR A N 1
ATOM 838 C CA . THR A 1 110 ? -1.021 1.807 -27.303 1.00 41.75 110 THR A CA 1
ATOM 839 C C . THR A 1 110 ? -2.494 2.034 -26.956 1.00 41.75 110 THR A C 1
ATOM 841 O O . THR A 1 110 ? -3.374 1.553 -27.665 1.00 41.75 110 THR A O 1
ATOM 844 N N . MET A 1 111 ? -2.765 2.763 -25.872 1.00 41.78 111 MET A N 1
ATOM 845 C CA . MET A 1 111 ? -4.113 3.031 -25.360 1.00 41.78 111 MET A CA 1
ATOM 846 C C . MET A 1 111 ? -4.962 3.803 -26.383 1.00 41.78 111 MET A C 1
ATOM 848 O O . MET A 1 111 ? -4.784 5.006 -26.571 1.00 41.78 111 MET A O 1
ATOM 852 N N . GLY A 1 112 ? -5.899 3.114 -27.033 1.00 38.38 112 GLY A N 1
ATOM 853 C CA . GLY A 1 112 ? -6.888 3.701 -27.931 1.00 38.38 112 GLY A CA 1
ATOM 854 C C . GLY A 1 112 ? -8.285 3.655 -27.318 1.00 38.38 112 GLY A C 1
ATOM 855 O O . GLY A 1 112 ? -9.008 2.696 -27.526 1.00 38.38 112 GLY A O 1
ATOM 856 N N . ALA A 1 113 ? -8.674 4.723 -26.618 1.00 37.69 113 ALA A N 1
ATOM 857 C CA . ALA A 1 113 ? -10.030 4.978 -26.111 1.00 37.69 113 ALA A CA 1
ATOM 858 C C . ALA A 1 113 ? -10.593 3.998 -25.047 1.00 37.69 113 ALA A C 1
ATOM 860 O O . ALA A 1 113 ? -10.035 2.961 -24.715 1.00 37.69 113 ALA A O 1
ATOM 861 N N . LYS A 1 114 ? -11.665 4.452 -24.388 1.00 42.38 114 LYS A N 1
ATOM 862 C CA . LYS A 1 114 ? -12.187 3.974 -23.096 1.00 42.38 114 LYS A CA 1
ATOM 863 C C . LYS A 1 114 ? -12.559 2.476 -23.086 1.00 42.38 114 LYS A C 1
ATOM 865 O O . LYS A 1 114 ? -13.234 2.012 -23.995 1.00 42.38 114 LYS A O 1
ATOM 870 N N . ASN A 1 115 ? -12.252 1.806 -21.966 1.00 44.19 115 ASN A N 1
ATOM 871 C CA . ASN A 1 115 ? -12.677 0.450 -21.563 1.00 44.19 115 ASN A CA 1
ATOM 872 C C . ASN A 1 115 ? -11.970 -0.767 -22.199 1.00 44.19 115 ASN A C 1
ATOM 874 O O . ASN A 1 115 ? -12.591 -1.822 -22.318 1.00 44.19 115 ASN A O 1
ATOM 878 N N . GLU A 1 116 ? -10.677 -0.698 -22.520 1.00 43.06 116 GLU A N 1
ATOM 879 C CA . GLU A 1 116 ? -9.916 -1.912 -22.868 1.00 43.06 116 GLU A CA 1
ATOM 880 C C . GLU A 1 116 ? -9.174 -2.520 -21.663 1.00 43.06 116 GLU A C 1
ATOM 882 O O . GLU A 1 116 ? -8.600 -1.815 -20.833 1.00 43.06 116 GLU A O 1
ATOM 887 N N . THR A 1 117 ? -9.227 -3.853 -21.542 1.00 42.59 117 THR A N 1
ATOM 888 C CA . THR A 1 117 ? -8.633 -4.610 -20.427 1.00 42.59 117 THR A CA 1
ATOM 889 C C . THR A 1 117 ? -7.205 -5.024 -20.772 1.00 42.59 117 THR A C 1
ATOM 891 O O . THR A 1 117 ? -6.994 -5.827 -21.679 1.00 42.59 117 THR A O 1
ATOM 894 N N . ILE A 1 118 ? -6.224 -4.540 -20.009 1.00 48.72 118 ILE A N 1
ATOM 895 C CA . ILE A 1 118 ? -4.836 -5.008 -20.094 1.00 48.72 118 ILE A CA 1
ATOM 896 C C . ILE A 1 118 ? -4.735 -6.352 -19.359 1.00 48.72 118 ILE A C 1
ATOM 898 O O . ILE A 1 118 ? -4.964 -6.430 -18.154 1.00 48.72 118 ILE A O 1
ATOM 902 N N . THR A 1 119 ? -4.392 -7.426 -20.074 1.00 45.00 119 THR A N 1
ATOM 903 C CA . THR A 1 119 ? -4.091 -8.729 -19.457 1.00 45.00 119 THR A CA 1
ATOM 904 C C . THR A 1 119 ? -2.598 -8.793 -19.152 1.00 45.00 119 THR A C 1
ATOM 906 O O . THR A 1 119 ? -1.791 -9.014 -20.050 1.00 45.00 119 THR A O 1
ATOM 909 N N . LEU A 1 120 ? -2.223 -8.586 -17.890 1.00 48.91 120 LEU A N 1
ATOM 910 C CA . LEU A 1 120 ? -0.850 -8.796 -17.429 1.00 48.91 120 LEU A CA 1
ATOM 911 C C . LEU A 1 120 ? -0.589 -10.307 -17.297 1.00 48.91 120 LEU A C 1
ATOM 913 O O . LEU A 1 120 ? -1.321 -11.004 -16.593 1.00 48.91 120 LEU A O 1
ATOM 917 N N . LEU A 1 121 ? 0.434 -10.821 -17.985 1.00 45.28 121 LEU A N 1
ATOM 918 C CA . LEU A 1 121 ? 0.888 -12.208 -17.843 1.00 45.28 121 LEU A CA 1
ATOM 919 C C . LEU A 1 121 ? 1.528 -12.398 -16.455 1.00 45.28 121 LEU A C 1
ATOM 921 O O . LEU A 1 121 ? 2.246 -11.522 -15.971 1.00 45.28 121 LEU A O 1
ATOM 925 N N . SER A 1 122 ? 1.253 -13.531 -15.801 1.00 38.03 122 SER A N 1
ATOM 926 C CA . SER A 1 122 ? 1.734 -13.849 -14.448 1.00 38.03 122 SER A CA 1
ATOM 927 C C . SER A 1 122 ? 3.248 -13.637 -14.305 1.00 38.03 122 SER A C 1
ATOM 929 O O . SER A 1 122 ? 4.013 -14.209 -15.077 1.00 38.03 122 SER A O 1
ATOM 931 N N . GLY A 1 123 ? 3.668 -12.859 -13.299 1.00 39.06 123 GLY A N 1
ATOM 932 C CA . GLY A 1 123 ? 5.083 -12.620 -12.969 1.00 39.06 123 GLY A CA 1
ATOM 933 C C . GLY A 1 123 ? 5.636 -11.232 -13.326 1.00 39.06 123 GLY A C 1
ATOM 934 O O . GLY A 1 123 ? 6.799 -10.968 -13.037 1.00 39.06 123 GLY A O 1
ATOM 935 N N . TYR A 1 124 ? 4.838 -10.332 -13.915 1.00 40.44 124 TYR A N 1
ATOM 936 C CA . TYR A 1 124 ? 5.264 -8.964 -14.242 1.00 40.44 124 TYR A CA 1
ATOM 937 C C . TYR A 1 124 ? 4.843 -7.944 -13.164 1.00 40.44 124 TYR A C 1
ATOM 939 O O . TYR A 1 124 ? 3.655 -7.788 -12.882 1.00 40.44 124 TYR A O 1
ATOM 947 N N . ASN A 1 125 ? 5.810 -7.222 -12.580 1.00 43.03 125 ASN A N 1
ATOM 948 C CA . ASN A 1 125 ? 5.557 -6.096 -11.675 1.00 43.03 125 ASN A CA 1
ATOM 949 C C . ASN A 1 125 ? 5.183 -4.853 -12.496 1.00 43.03 125 ASN A C 1
ATOM 951 O O . ASN A 1 125 ? 6.054 -4.159 -13.018 1.00 43.03 125 ASN A O 1
ATOM 955 N N . ALA A 1 126 ? 3.891 -4.555 -12.607 1.00 43.41 126 ALA A N 1
ATOM 956 C CA . ALA A 1 126 ? 3.425 -3.307 -13.198 1.00 43.41 126 ALA A CA 1
ATOM 957 C C . ALA A 1 126 ? 3.673 -2.143 -12.218 1.00 43.41 126 ALA A C 1
ATOM 959 O O . ALA A 1 126 ? 2.870 -1.867 -11.332 1.00 43.41 126 ALA A O 1
ATOM 960 N N . SER A 1 127 ? 4.818 -1.475 -12.363 1.00 42.91 127 SER A N 1
ATOM 961 C CA . SER A 1 127 ? 5.098 -0.193 -11.713 1.00 42.91 127 SER A CA 1
ATOM 962 C C . SER A 1 127 ? 4.631 0.927 -12.640 1.00 42.91 127 SER A C 1
ATOM 964 O O . SER A 1 127 ? 5.285 1.227 -13.637 1.00 42.91 127 SER A O 1
ATOM 966 N N . THR A 1 128 ? 3.480 1.536 -12.351 1.00 41.31 128 THR A N 1
ATOM 967 C CA . THR A 1 128 ? 3.075 2.786 -13.005 1.00 41.31 128 THR A CA 1
ATOM 968 C C . THR A 1 128 ? 3.467 3.957 -12.109 1.00 41.31 128 THR A C 1
ATOM 970 O O . THR A 1 128 ? 3.034 4.056 -10.966 1.00 41.31 128 THR A O 1
ATOM 973 N N . SER A 1 129 ? 4.283 4.877 -12.625 1.00 38.25 129 SER A N 1
ATOM 974 C CA . SER A 1 129 ? 4.700 6.107 -11.932 1.00 38.25 129 SER A CA 1
ATOM 975 C C . SER A 1 129 ? 3.639 7.221 -11.953 1.00 38.25 129 SER A C 1
ATOM 977 O O . SER A 1 129 ? 3.906 8.345 -11.537 1.00 38.25 129 SER A O 1
ATOM 979 N N . SER A 1 130 ? 2.424 6.926 -12.422 1.00 37.44 130 SER A N 1
ATOM 980 C CA . SER A 1 130 ? 1.282 7.840 -12.400 1.00 37.44 130 SER A CA 1
ATOM 981 C C . SER A 1 130 ? 0.003 7.088 -12.029 1.00 37.44 130 SER A C 1
ATOM 983 O O . SER A 1 130 ? -0.076 5.872 -12.195 1.00 37.44 130 SER A O 1
ATOM 985 N N . THR A 1 131 ? -0.950 7.829 -11.468 1.00 41.31 131 THR A N 1
ATOM 986 C CA . THR A 1 131 ? -2.218 7.462 -10.811 1.00 41.31 131 THR A CA 1
ATOM 987 C C . THR A 1 131 ? -3.193 6.654 -11.694 1.00 41.31 131 THR A C 1
ATOM 989 O O . THR A 1 131 ? -4.302 7.098 -11.979 1.00 41.31 131 THR A O 1
ATOM 992 N N . GLY A 1 132 ? -2.782 5.480 -12.175 1.00 42.00 132 GLY A N 1
ATOM 993 C CA . GLY A 1 132 ? -3.601 4.561 -12.967 1.00 42.00 132 GLY A CA 1
ATOM 994 C C . GLY A 1 132 ? -3.953 3.295 -12.190 1.00 42.00 132 GLY A C 1
ATOM 995 O O . GLY A 1 132 ? -3.085 2.680 -11.575 1.00 42.00 132 GLY A O 1
ATOM 996 N N . ASP A 1 133 ? -5.224 2.896 -12.230 1.00 45.81 133 ASP A N 1
ATOM 997 C CA . ASP A 1 133 ? -5.698 1.652 -11.623 1.00 45.81 133 ASP A CA 1
ATOM 998 C C . ASP A 1 133 ? -5.121 0.424 -12.350 1.00 45.81 133 ASP A C 1
ATOM 1000 O O . ASP A 1 133 ? -5.186 0.328 -13.579 1.00 45.81 133 ASP A O 1
ATOM 1004 N N . ILE A 1 134 ? -4.624 -0.568 -11.603 1.00 56.16 134 ILE A N 1
ATOM 1005 C CA . ILE A 1 134 ? -4.296 -1.887 -12.162 1.00 56.16 134 ILE A CA 1
ATOM 1006 C C . ILE A 1 134 ? -5.556 -2.752 -12.113 1.00 56.16 134 ILE A C 1
ATOM 1008 O O . ILE A 1 134 ? -5.986 -3.220 -11.058 1.00 56.16 134 ILE A O 1
ATOM 1012 N N . ASN A 1 135 ? -6.156 -2.979 -13.278 1.00 50.16 135 ASN A N 1
ATOM 1013 C CA . ASN A 1 135 ? -7.365 -3.784 -13.403 1.00 50.16 135 ASN A CA 1
ATOM 1014 C C . ASN A 1 135 ? -7.005 -5.271 -13.570 1.00 50.16 135 ASN A C 1
ATOM 1016 O O . ASN A 1 135 ? -6.743 -5.753 -14.671 1.00 50.16 135 ASN A O 1
ATOM 1020 N N . LEU A 1 136 ? -6.963 -6.010 -12.461 1.00 54.25 136 LEU A N 1
ATOM 1021 C CA . LEU A 1 136 ? -6.803 -7.466 -12.455 1.00 54.25 136 LEU A CA 1
ATOM 1022 C C . LEU A 1 136 ? -8.189 -8.095 -12.674 1.00 54.25 136 LEU A C 1
ATOM 1024 O O . LEU A 1 136 ? -9.060 -7.967 -11.817 1.00 54.25 136 LEU A O 1
ATOM 1028 N N . ARG A 1 137 ? -8.407 -8.727 -13.841 1.00 38.16 137 ARG A N 1
ATOM 1029 C CA . ARG A 1 137 ? -9.691 -9.289 -14.335 1.00 38.16 137 ARG A CA 1
ATOM 1030 C C . ARG A 1 137 ? -10.756 -9.524 -13.242 1.00 38.16 137 ARG A C 1
ATOM 1032 O O . ARG A 1 137 ? -10.740 -10.544 -12.558 1.00 38.16 137 ARG A O 1
ATOM 1039 N N . GLY A 1 138 ? -11.722 -8.606 -13.139 1.00 42.16 138 GLY A N 1
ATOM 1040 C CA . GLY A 1 138 ? -12.929 -8.757 -12.311 1.00 42.16 138 GLY A CA 1
ATOM 1041 C C . GLY A 1 138 ? -12.797 -8.363 -10.833 1.00 42.16 138 GLY A C 1
ATOM 1042 O O . GLY A 1 138 ? -13.759 -8.523 -10.082 1.00 42.16 138 GLY A O 1
ATOM 1043 N N . LYS A 1 139 ? -11.645 -7.834 -10.404 1.00 46.62 139 LYS A N 1
ATOM 1044 C CA . LYS A 1 139 ? -11.424 -7.265 -9.067 1.00 46.62 139 LYS A CA 1
ATOM 1045 C C . LYS A 1 139 ? -10.709 -5.921 -9.227 1.00 46.62 139 LYS A C 1
ATOM 1047 O O . LYS A 1 139 ? -9.549 -5.877 -9.624 1.00 46.62 139 LYS A O 1
ATOM 1052 N N . THR A 1 140 ? -11.378 -4.821 -8.894 1.00 43.53 140 THR A N 1
ATOM 1053 C CA . THR A 1 140 ? -10.702 -3.526 -8.766 1.00 43.53 140 THR A CA 1
ATOM 1054 C C . THR A 1 140 ? -9.771 -3.597 -7.558 1.00 43.53 140 THR A C 1
ATOM 1056 O O . THR A 1 140 ? -10.236 -3.659 -6.421 1.00 43.53 140 THR A O 1
ATOM 1059 N N . VAL A 1 141 ? -8.460 -3.624 -7.791 1.00 56.53 141 VAL A N 1
ATOM 1060 C CA . VAL A 1 141 ? -7.470 -3.344 -6.748 1.00 56.53 141 VAL A CA 1
ATOM 1061 C C . VAL A 1 141 ? -7.191 -1.851 -6.842 1.00 56.53 141 VAL A C 1
ATOM 1063 O O . VAL A 1 141 ? -6.530 -1.400 -7.771 1.00 56.53 141 VAL A O 1
ATOM 1066 N N . PHE A 1 142 ? -7.753 -1.067 -5.921 1.00 49.34 142 PHE A N 1
ATOM 1067 C CA . PHE A 1 142 ? -7.455 0.361 -5.833 1.00 49.34 142 PHE A CA 1
ATOM 1068 C C . PHE A 1 142 ? -6.005 0.528 -5.375 1.00 49.34 142 PHE A C 1
ATOM 1070 O O . PHE A 1 142 ? -5.698 0.358 -4.194 1.00 49.34 142 PHE A O 1
ATOM 1077 N N . ILE A 1 143 ? -5.109 0.855 -6.302 1.00 55.91 143 ILE A N 1
ATOM 1078 C CA . ILE A 1 143 ? -3.713 1.152 -5.980 1.00 55.91 143 ILE A CA 1
ATOM 1079 C C . ILE A 1 143 ? -3.612 2.646 -5.692 1.00 55.91 143 ILE A C 1
ATOM 1081 O O . ILE A 1 143 ? -3.185 3.452 -6.513 1.00 55.91 143 ILE A O 1
ATOM 1085 N N . GLY A 1 144 ? -4.033 3.026 -4.486 1.00 41.66 144 GLY A N 1
ATOM 1086 C CA . GLY A 1 144 ? -3.485 4.223 -3.855 1.00 41.66 144 GLY A CA 1
ATOM 1087 C C . GLY A 1 144 ? -1.994 4.002 -3.578 1.00 41.66 144 GLY A C 1
ATOM 1088 O O . GLY A 1 144 ? -1.554 2.862 -3.439 1.00 41.66 144 GLY A O 1
ATOM 1089 N N . SER A 1 145 ? -1.218 5.079 -3.485 1.00 38.28 145 SER A N 1
ATOM 1090 C CA . SER A 1 145 ? 0.256 5.142 -3.425 1.00 38.28 145 SER A CA 1
ATOM 1091 C C . SER A 1 145 ? 0.968 4.392 -2.274 1.00 38.28 145 SER A C 1
ATOM 1093 O O . SER A 1 145 ? 2.104 4.729 -1.954 1.00 38.28 145 SER A O 1
ATOM 1095 N N . ALA A 1 146 ? 0.330 3.424 -1.616 1.00 44.66 146 ALA A N 1
ATOM 1096 C CA . ALA A 1 146 ? 0.826 2.751 -0.419 1.00 44.66 146 ALA A CA 1
ATOM 1097 C C . ALA A 1 146 ? 0.801 1.213 -0.474 1.00 44.66 146 ALA A C 1
ATOM 1099 O O . ALA A 1 146 ? 1.161 0.597 0.520 1.00 44.66 146 ALA A O 1
ATOM 1100 N N . PHE A 1 147 ? 0.435 0.584 -1.597 1.00 52.41 147 PHE A N 1
ATOM 1101 C CA . PHE A 1 147 ? 0.631 -0.859 -1.781 1.00 52.41 147 PHE A CA 1
ATOM 1102 C C . PHE A 1 147 ? 2.054 -1.150 -2.259 1.00 52.41 147 PHE A C 1
ATOM 1104 O O . PHE A 1 147 ? 2.309 -1.340 -3.449 1.00 52.41 147 PHE A O 1
ATOM 1111 N N . THR A 1 148 ? 3.005 -1.172 -1.332 1.00 46.16 148 THR A N 1
ATOM 1112 C CA . THR A 1 148 ? 4.297 -1.807 -1.588 1.00 46.16 148 THR A CA 1
ATOM 1113 C C . THR A 1 148 ? 4.117 -3.308 -1.409 1.00 46.16 148 THR A C 1
ATOM 1115 O O . THR A 1 148 ? 3.717 -3.752 -0.336 1.00 46.16 148 THR A O 1
ATOM 1118 N N . ASN A 1 149 ? 4.423 -4.101 -2.439 1.00 42.25 149 ASN A N 1
ATOM 1119 C CA . ASN A 1 149 ? 4.813 -5.491 -2.223 1.00 42.25 149 ASN A CA 1
ATOM 1120 C C . ASN A 1 149 ? 6.163 -5.424 -1.495 1.00 42.25 149 ASN A C 1
ATOM 1122 O O . ASN A 1 149 ? 7.211 -5.380 -2.139 1.00 42.25 149 ASN A O 1
ATOM 1126 N N . ASP A 1 150 ? 6.137 -5.234 -0.173 1.00 43.34 150 ASP A N 1
ATOM 1127 C CA . ASP A 1 150 ? 7.349 -5.319 0.624 1.00 43.34 150 ASP A CA 1
ATOM 1128 C C . ASP A 1 150 ? 7.758 -6.787 0.593 1.00 43.34 150 ASP A C 1
ATOM 1130 O O . ASP A 1 150 ? 7.198 -7.626 1.289 1.00 43.34 150 ASP A O 1
ATOM 1134 N N . THR A 1 151 ? 8.724 -7.108 -0.265 1.00 39.97 151 THR A N 1
ATOM 1135 C CA . THR A 1 151 ? 9.263 -8.459 -0.447 1.00 39.97 151 THR A CA 1
ATOM 1136 C C . THR A 1 151 ? 9.860 -9.054 0.836 1.00 39.97 151 THR A C 1
ATOM 1138 O O . THR A 1 151 ? 10.324 -10.192 0.806 1.00 39.97 151 THR A O 1
ATOM 1141 N N . SER A 1 152 ? 9.878 -8.304 1.946 1.00 46.34 152 SER A N 1
ATOM 1142 C CA . SER A 1 152 ? 10.299 -8.772 3.266 1.00 46.34 152 SER A CA 1
ATOM 1143 C C . SER A 1 152 ? 9.158 -9.067 4.253 1.00 46.34 152 SER A C 1
ATOM 1145 O O . SER A 1 152 ? 9.387 -9.823 5.196 1.00 46.34 152 SER A O 1
ATOM 1147 N N . ASP A 1 153 ? 7.928 -8.598 4.014 1.00 46.84 153 ASP A N 1
ATOM 1148 C CA . ASP A 1 153 ? 6.784 -8.817 4.907 1.00 46.84 153 ASP A CA 1
ATOM 1149 C C . ASP A 1 153 ? 5.706 -9.659 4.197 1.00 46.84 153 ASP A C 1
ATOM 1151 O O . ASP A 1 153 ? 5.292 -9.368 3.081 1.00 46.84 153 ASP A O 1
ATOM 1155 N N . SER A 1 154 ? 5.217 -10.725 4.839 1.00 51.06 154 SER A N 1
ATOM 1156 C CA . SER A 1 154 ? 4.281 -11.719 4.264 1.00 51.06 154 SER A CA 1
ATOM 1157 C C . SER A 1 154 ? 2.839 -11.205 4.040 1.00 51.06 154 SER A C 1
ATOM 1159 O O . SER A 1 154 ? 1.872 -11.951 4.223 1.00 51.06 154 SER A O 1
ATOM 1161 N N . ASN A 1 155 ? 2.671 -9.932 3.679 1.00 51.47 155 ASN A N 1
ATOM 1162 C CA . ASN A 1 155 ? 1.388 -9.252 3.538 1.00 51.47 155 ASN A CA 1
ATOM 1163 C C . ASN A 1 155 ? 0.928 -9.212 2.071 1.00 51.47 155 ASN A C 1
ATOM 1165 O O . ASN A 1 155 ? 1.606 -8.686 1.197 1.00 51.47 155 ASN A O 1
ATOM 1169 N N . LEU A 1 156 ? -0.275 -9.729 1.816 1.00 54.53 156 LEU A N 1
ATOM 1170 C CA . LEU A 1 156 ? -0.982 -9.689 0.533 1.00 54.53 156 LEU A CA 1
ATOM 1171 C C . LEU A 1 156 ? -1.455 -8.266 0.177 1.00 54.53 156 LEU A C 1
ATOM 1173 O O . LEU A 1 156 ? -1.564 -7.922 -0.997 1.00 54.53 156 LEU A O 1
ATOM 1177 N N . ILE A 1 157 ? -1.760 -7.452 1.194 1.00 63.62 157 ILE A N 1
ATOM 1178 C CA . ILE A 1 157 ? -2.229 -6.063 1.099 1.00 63.62 157 ILE A CA 1
ATOM 1179 C C . ILE A 1 157 ? -1.638 -5.287 2.277 1.00 63.62 157 ILE A C 1
ATOM 1181 O O . ILE A 1 157 ? -1.845 -5.709 3.410 1.00 63.62 157 ILE A O 1
ATOM 1185 N N . GLN A 1 158 ? -0.966 -4.158 2.035 1.00 64.31 158 GLN A N 1
ATOM 1186 C CA . GLN A 1 158 ? -0.574 -3.201 3.074 1.00 64.31 158 GLN A CA 1
ATOM 1187 C C . GLN A 1 158 ? -0.957 -1.795 2.616 1.00 64.31 158 GLN A C 1
ATOM 1189 O O . GLN A 1 158 ? -0.569 -1.370 1.536 1.00 64.31 158 GLN A O 1
ATOM 1194 N N . VAL A 1 159 ? -1.737 -1.081 3.426 1.00 66.00 159 VAL A N 1
ATOM 1195 C CA . VAL A 1 159 ? -2.076 0.332 3.193 1.00 66.00 159 VAL A CA 1
ATOM 1196 C C . VAL A 1 159 ? -1.566 1.131 4.377 1.00 66.00 159 VAL A C 1
ATOM 1198 O O . VAL A 1 159 ? -2.285 1.297 5.357 1.00 66.00 159 VAL A O 1
ATOM 1201 N N . ALA A 1 160 ? -0.321 1.597 4.303 1.00 67.12 160 ALA A N 1
ATOM 1202 C CA . ALA A 1 160 ? 0.331 2.344 5.375 1.00 67.12 160 ALA A CA 1
ATOM 1203 C C . ALA A 1 160 ? 0.374 3.849 5.059 1.00 67.12 160 ALA A C 1
ATOM 1205 O O . ALA A 1 160 ? 0.831 4.263 3.994 1.00 67.12 160 ALA A O 1
ATOM 1206 N N . ASN A 1 161 ? -0.073 4.683 5.998 1.00 68.25 161 ASN A N 1
ATOM 1207 C CA . ASN A 1 161 ? -0.010 6.141 5.892 1.00 68.25 161 ASN A CA 1
ATOM 1208 C C . ASN A 1 161 ? 1.113 6.693 6.770 1.00 68.25 161 ASN A C 1
ATOM 1210 O O . ASN A 1 161 ? 1.387 6.166 7.850 1.00 68.25 161 ASN A O 1
ATOM 1214 N N . THR A 1 162 ? 1.732 7.796 6.333 1.00 84.06 162 THR A N 1
ATOM 1215 C CA . THR A 1 162 ? 2.671 8.535 7.191 1.00 84.06 162 THR A CA 1
ATOM 1216 C C . THR A 1 162 ? 1.898 9.082 8.386 1.00 84.06 162 THR A C 1
ATOM 1218 O O . THR A 1 162 ? 1.015 9.920 8.231 1.00 84.06 162 THR A O 1
ATOM 1221 N N . TYR A 1 163 ? 2.225 8.579 9.570 1.00 86.19 163 TYR A N 1
ATOM 1222 C CA . TYR A 1 163 ? 1.647 9.000 10.837 1.00 86.19 163 TYR A CA 1
ATOM 1223 C C . TYR A 1 163 ? 2.389 10.213 11.404 1.00 86.19 163 TYR A C 1
ATOM 1225 O O . TYR A 1 163 ? 1.767 11.149 11.899 1.00 86.19 163 TYR A O 1
ATOM 1233 N N . TYR A 1 164 ? 3.723 10.207 11.328 1.00 92.19 164 TYR A N 1
ATOM 1234 C CA . TYR A 1 164 ? 4.550 11.250 11.929 1.00 92.19 164 TYR A CA 1
ATOM 1235 C C . TYR A 1 164 ? 5.906 11.381 11.227 1.00 92.19 164 TYR A C 1
ATOM 1237 O O . TYR A 1 164 ? 6.524 10.378 10.874 1.00 92.19 164 TYR A O 1
ATOM 1245 N N . SER A 1 165 ? 6.377 12.612 11.021 1.00 95.00 165 SER A N 1
ATOM 1246 C CA . SER A 1 165 ? 7.665 12.894 10.361 1.00 95.00 165 SER A CA 1
ATOM 1247 C C . SER A 1 165 ? 8.284 14.233 10.784 1.00 95.00 165 SER A C 1
ATOM 1249 O O . SER A 1 165 ? 9.100 14.796 10.057 1.00 95.00 165 SER A O 1
ATOM 1251 N N . THR A 1 166 ? 7.857 14.797 11.916 1.00 96.50 166 THR A N 1
ATOM 1252 C CA . THR A 1 166 ? 8.337 16.108 12.380 1.00 96.50 166 THR A CA 1
ATOM 1253 C C . THR A 1 166 ? 9.648 15.956 13.146 1.00 96.50 166 THR A C 1
ATOM 1255 O O . THR A 1 166 ? 9.755 15.097 14.025 1.00 96.50 166 THR A O 1
ATOM 1258 N N . GLY A 1 167 ? 10.624 16.812 12.839 1.00 96.75 167 GLY A N 1
ATOM 1259 C CA . GLY A 1 167 ? 11.967 16.776 13.415 1.00 96.75 167 GLY A CA 1
ATOM 1260 C C . GLY A 1 167 ? 12.908 15.844 12.653 1.00 96.75 167 GLY A C 1
ATOM 1261 O O . GLY A 1 167 ? 12.676 15.493 11.495 1.00 96.75 167 GLY A O 1
ATOM 1262 N N . THR A 1 168 ? 13.978 15.439 13.317 1.00 96.69 168 THR A N 1
ATOM 1263 C CA . THR A 1 168 ? 15.010 14.552 12.772 1.00 96.69 168 THR A CA 1
ATOM 1264 C C . THR A 1 168 ? 15.355 13.459 13.771 1.00 96.69 168 THR A C 1
ATOM 1266 O O . THR A 1 168 ? 15.057 13.577 14.960 1.00 96.69 168 THR A O 1
ATOM 1269 N N . VAL A 1 169 ? 15.983 12.385 13.300 1.00 97.38 169 VAL A N 1
ATOM 1270 C CA . VAL A 1 169 ? 16.407 11.259 14.134 1.00 97.38 169 VAL A CA 1
ATOM 1271 C C . VAL A 1 169 ? 17.804 10.771 13.775 1.00 97.38 169 VAL A C 1
ATOM 1273 O O . VAL A 1 169 ? 18.267 10.940 12.647 1.00 97.38 169 VAL A O 1
ATOM 1276 N N . SER A 1 170 ? 18.433 10.109 14.739 1.00 95.81 170 SER A N 1
ATOM 1277 C CA . SER A 1 170 ? 19.575 9.214 14.562 1.00 95.81 170 SER A CA 1
ATOM 1278 C C . SER A 1 170 ? 19.226 7.822 15.101 1.00 95.81 170 SER A C 1
ATOM 1280 O O . SER A 1 170 ? 18.290 7.672 15.893 1.00 95.81 170 SER A O 1
ATOM 1282 N N . LEU A 1 171 ? 19.970 6.798 14.681 1.00 96.19 171 LEU A N 1
ATOM 1283 C CA . LEU A 1 171 ? 19.825 5.426 15.179 1.00 96.19 171 LEU A CA 1
ATOM 1284 C C . LEU A 1 171 ? 21.190 4.903 15.624 1.00 96.19 171 LEU A C 1
ATOM 1286 O O . LEU A 1 171 ? 22.159 4.981 14.868 1.00 96.19 171 LEU A O 1
ATOM 1290 N N . SER A 1 172 ? 21.257 4.356 16.835 1.00 95.25 172 SER A N 1
ATOM 1291 C CA . SER A 1 172 ? 22.436 3.656 17.353 1.00 95.25 172 SER A CA 1
ATOM 1292 C C . SER A 1 172 ? 21.993 2.408 18.107 1.00 95.25 172 SER A C 1
ATOM 1294 O O . SER A 1 172 ? 21.238 2.495 19.081 1.00 95.25 172 SER A O 1
ATOM 1296 N N . GLY A 1 173 ? 22.419 1.236 17.634 1.00 95.12 173 GLY A N 1
ATOM 1297 C CA . GLY A 1 173 ? 21.868 -0.027 18.114 1.00 95.12 173 GLY A CA 1
ATOM 1298 C C . GLY A 1 173 ? 20.374 -0.084 17.799 1.00 95.12 173 GLY A C 1
ATOM 1299 O O . GLY A 1 173 ? 19.978 0.106 16.654 1.00 95.12 173 GLY A O 1
ATOM 1300 N N . THR A 1 174 ? 19.537 -0.322 18.803 1.00 96.44 174 THR A N 1
ATOM 1301 C CA . THR A 1 174 ? 18.069 -0.321 18.666 1.00 96.44 174 THR A CA 1
ATOM 1302 C C . THR A 1 174 ? 17.425 1.006 19.065 1.00 96.44 174 THR A C 1
ATOM 1304 O O . THR A 1 174 ? 16.208 1.144 18.968 1.00 96.44 174 THR A O 1
ATOM 1307 N N . THR A 1 175 ? 18.202 1.997 19.506 1.00 97.25 175 THR A N 1
ATOM 1308 C CA . THR A 1 175 ? 17.659 3.257 20.019 1.00 97.25 175 THR A CA 1
ATOM 1309 C C . THR A 1 175 ? 17.592 4.305 18.920 1.00 97.25 175 THR A C 1
ATOM 1311 O O . THR A 1 175 ? 18.618 4.747 18.397 1.00 97.25 175 THR A O 1
ATOM 1314 N N . VAL A 1 176 ? 16.378 4.759 18.620 1.00 97.75 176 VAL A N 1
ATOM 1315 C CA . VAL A 1 176 ? 16.136 5.943 17.794 1.00 97.75 176 VAL A CA 1
ATOM 1316 C C . VAL A 1 176 ? 16.141 7.163 18.710 1.00 97.75 176 VAL A C 1
ATOM 1318 O O . VAL A 1 176 ? 15.345 7.233 19.648 1.00 97.75 176 VAL A O 1
ATOM 1321 N N . THR A 1 177 ? 17.023 8.124 18.441 1.00 97.25 177 THR A N 1
ATOM 1322 C CA . THR A 1 177 ? 17.099 9.395 19.177 1.00 97.25 177 THR A CA 1
ATOM 1323 C C . THR A 1 177 ? 16.586 10.525 18.297 1.00 97.25 177 THR A C 1
ATOM 1325 O O . THR A 1 177 ? 17.124 10.759 17.220 1.00 97.25 177 THR A O 1
ATOM 1328 N N . GLY A 1 178 ? 15.550 11.226 18.746 1.00 97.38 178 GLY A N 1
ATOM 1329 C CA . GLY A 1 178 ? 14.906 12.321 18.031 1.00 97.38 178 GLY A CA 1
ATOM 1330 C C . GLY A 1 178 ? 15.368 13.708 18.482 1.00 97.38 178 GLY A C 1
ATOM 1331 O O . GLY A 1 178 ? 15.637 13.945 19.657 1.00 97.38 178 GLY A O 1
ATOM 1332 N N . THR A 1 179 ? 15.428 14.647 17.540 1.00 97.06 179 THR A N 1
ATOM 1333 C CA . THR A 1 179 ? 15.600 16.087 17.783 1.00 97.06 179 THR A CA 1
ATOM 1334 C C . THR A 1 179 ? 14.406 16.834 17.193 1.00 97.06 179 THR A C 1
ATOM 1336 O O . THR A 1 179 ? 14.067 16.643 16.026 1.00 97.06 179 THR A O 1
ATOM 1339 N N . GLY A 1 180 ? 13.739 17.672 17.994 1.00 96.69 180 GLY A N 1
ATOM 1340 C CA . GLY A 1 180 ? 12.509 18.358 17.566 1.00 96.69 180 GLY A CA 1
ATOM 1341 C C . GLY A 1 180 ? 11.328 17.408 17.326 1.00 96.69 180 GLY A C 1
ATOM 1342 O O . GLY A 1 180 ? 10.416 17.731 16.567 1.00 96.69 180 GLY A O 1
ATOM 1343 N N . THR A 1 181 ? 11.364 16.222 17.936 1.00 97.88 181 THR A N 1
ATOM 1344 C CA . THR A 1 181 ? 10.318 15.203 17.843 1.00 97.88 181 THR A CA 1
ATOM 1345 C C . THR A 1 181 ? 9.399 15.247 19.065 1.00 97.88 181 THR A C 1
ATOM 1347 O O . THR A 1 181 ? 9.804 15.674 20.144 1.00 97.88 181 THR A O 1
ATOM 1350 N N . ILE A 1 182 ? 8.171 14.757 18.902 1.00 97.00 182 ILE A N 1
ATOM 1351 C CA . ILE A 1 182 ? 7.212 14.474 19.972 1.00 97.00 182 ILE A CA 1
ATOM 1352 C C . ILE A 1 182 ? 6.647 13.077 19.700 1.00 97.00 182 ILE A C 1
ATOM 1354 O O . ILE A 1 182 ? 5.543 12.909 19.183 1.00 97.00 182 ILE A O 1
ATOM 1358 N N . PHE A 1 183 ? 7.452 12.055 19.975 1.00 97.25 183 PHE A N 1
ATOM 1359 C CA . PHE A 1 183 ? 6.995 10.674 19.920 1.00 97.25 183 PHE A CA 1
ATOM 1360 C C . PHE A 1 183 ? 5.941 10.411 20.996 1.00 97.25 183 PHE A C 1
ATOM 1362 O O . PHE A 1 183 ? 5.947 11.044 22.052 1.00 97.25 183 PHE A O 1
ATOM 1369 N N . THR A 1 184 ? 5.032 9.475 20.732 1.00 94.06 184 THR A N 1
ATOM 1370 C CA . THR A 1 184 ? 3.989 9.079 21.685 1.00 94.06 184 THR A CA 1
ATOM 1371 C C . THR A 1 184 ? 4.007 7.565 21.896 1.00 94.06 184 THR A C 1
ATOM 1373 O O . THR A 1 184 ? 4.459 6.837 21.007 1.00 94.06 184 THR A O 1
ATOM 1376 N N . PRO A 1 185 ? 3.486 7.063 23.033 1.00 88.94 185 PRO A N 1
ATOM 1377 C CA . PRO A 1 185 ? 3.323 5.626 23.257 1.00 88.94 185 PRO A CA 1
ATOM 1378 C C . PRO A 1 185 ? 2.551 4.907 22.142 1.00 88.94 185 PRO A C 1
ATOM 1380 O O . PRO A 1 185 ? 2.818 3.741 21.871 1.00 88.94 185 PRO A O 1
ATOM 1383 N N . ASP A 1 186 ? 1.648 5.608 21.446 1.00 85.19 186 ASP A N 1
ATOM 1384 C CA . ASP A 1 186 ? 0.854 5.047 20.342 1.00 85.19 186 ASP A CA 1
ATOM 1385 C C . ASP A 1 186 ? 1.701 4.624 19.134 1.00 85.19 186 ASP A C 1
ATOM 1387 O O . ASP A 1 186 ? 1.214 3.906 18.266 1.00 85.19 186 ASP A O 1
ATOM 1391 N N . MET A 1 187 ? 2.950 5.092 19.041 1.00 89.25 187 MET A N 1
ATOM 1392 C CA . MET A 1 187 ? 3.853 4.728 17.949 1.00 89.25 187 MET A CA 1
ATOM 1393 C C . MET A 1 187 ? 4.438 3.318 18.114 1.00 89.25 187 MET A C 1
ATOM 1395 O O . MET A 1 187 ? 5.050 2.807 17.180 1.00 89.25 187 MET A O 1
ATOM 1399 N N . VAL A 1 188 ? 4.257 2.662 19.265 1.00 87.62 188 VAL A N 1
ATOM 1400 C CA . VAL A 1 188 ? 4.667 1.262 19.447 1.00 87.62 188 VAL A CA 1
ATOM 1401 C C . VAL A 1 188 ? 3.820 0.345 18.558 1.00 87.62 188 VAL A C 1
ATOM 1403 O O . VAL A 1 188 ? 2.596 0.412 18.550 1.00 87.62 188 VAL A O 1
ATOM 1406 N N . GLY A 1 189 ? 4.484 -0.518 17.791 1.00 79.38 189 GLY A N 1
ATOM 1407 C CA . GLY A 1 189 ? 3.900 -1.380 16.762 1.00 79.38 189 GLY A CA 1
ATOM 1408 C C . GLY A 1 189 ? 3.829 -0.742 15.369 1.00 79.38 189 GLY A C 1
ATOM 1409 O O . GLY A 1 189 ? 3.522 -1.439 14.402 1.00 79.38 189 GLY A O 1
ATOM 1410 N N . MET A 1 190 ? 4.121 0.558 15.244 1.00 84.75 190 MET A N 1
ATOM 1411 C CA . MET A 1 190 ? 4.289 1.229 13.951 1.00 84.75 190 MET A CA 1
ATOM 1412 C C . MET A 1 190 ? 5.671 0.943 13.360 1.00 84.75 190 MET A C 1
ATOM 1414 O O . MET A 1 190 ? 6.575 0.483 14.056 1.00 84.75 190 MET A O 1
ATOM 1418 N N . THR A 1 191 ? 5.863 1.252 12.079 1.00 87.75 191 THR A N 1
ATOM 1419 C CA . THR A 1 191 ? 7.176 1.129 11.432 1.00 87.75 191 THR A CA 1
ATOM 1420 C C . THR A 1 191 ? 7.811 2.492 11.210 1.00 87.75 191 THR A C 1
ATOM 1422 O O . THR A 1 191 ? 7.126 3.423 10.798 1.00 87.75 191 THR A O 1
ATOM 1425 N N . ILE A 1 192 ? 9.119 2.613 11.410 1.00 91.12 192 ILE A N 1
ATOM 1426 C CA . ILE A 1 192 ? 9.898 3.813 11.104 1.00 91.12 192 ILE A CA 1
ATOM 1427 C C . ILE A 1 192 ? 10.834 3.558 9.919 1.00 91.12 192 ILE A C 1
ATOM 1429 O O . ILE A 1 192 ? 11.512 2.536 9.852 1.00 91.12 192 ILE A O 1
ATOM 1433 N N . SER A 1 193 ? 10.883 4.507 8.989 1.00 90.50 193 SER A N 1
ATOM 1434 C CA . SER A 1 193 ? 11.883 4.602 7.926 1.00 90.50 193 SER A CA 1
ATOM 1435 C C . SER A 1 193 ? 12.746 5.825 8.187 1.00 90.50 193 SER A C 1
ATOM 1437 O O . SER A 1 193 ? 12.222 6.935 8.267 1.00 90.50 193 SER A O 1
ATOM 1439 N N . ILE A 1 194 ? 14.058 5.637 8.275 1.00 92.31 194 ILE A N 1
ATOM 1440 C CA . ILE A 1 194 ? 15.030 6.716 8.482 1.00 92.31 194 ILE A CA 1
ATOM 1441 C C . ILE A 1 194 ? 15.843 6.866 7.200 1.00 92.31 194 ILE A C 1
ATOM 1443 O O . ILE A 1 194 ? 16.351 5.873 6.676 1.00 92.31 194 ILE A O 1
ATOM 1447 N N . THR A 1 195 ? 15.973 8.091 6.689 1.00 87.56 195 THR A N 1
ATOM 1448 C CA . THR A 1 195 ? 16.835 8.367 5.534 1.00 87.56 195 THR A CA 1
ATOM 1449 C C . THR A 1 195 ? 18.254 7.889 5.848 1.00 87.56 195 THR A C 1
ATOM 1451 O O . THR A 1 195 ? 18.797 8.253 6.880 1.00 87.56 195 THR A O 1
ATOM 1454 N N . GLY A 1 196 ? 18.852 7.060 4.988 1.00 80.88 196 GLY A N 1
ATOM 1455 C CA . GLY A 1 196 ? 20.189 6.487 5.208 1.00 80.88 196 GLY A CA 1
ATOM 1456 C C . GLY A 1 196 ? 20.200 5.024 5.666 1.00 80.88 196 GLY A C 1
ATOM 1457 O O . GLY A 1 196 ? 21.239 4.378 5.564 1.00 80.88 196 GLY A O 1
ATOM 1458 N N . LEU A 1 197 ? 19.057 4.460 6.075 1.00 79.50 197 LEU A N 1
ATOM 1459 C CA . LEU A 1 197 ? 18.859 3.006 6.072 1.00 79.50 197 LEU A CA 1
ATOM 1460 C C . LEU A 1 197 ? 18.417 2.603 4.664 1.00 79.50 197 LEU A C 1
ATOM 1462 O O . LEU A 1 197 ? 17.416 3.123 4.176 1.00 79.50 197 LEU A O 1
ATOM 1466 N N . SER A 1 198 ? 19.160 1.722 3.992 1.00 65.38 198 SER A N 1
ATOM 1467 C CA . SER A 1 198 ? 18.891 1.271 2.617 1.00 65.38 198 SER A CA 1
ATOM 1468 C C . SER A 1 198 ? 17.501 0.631 2.463 1.00 65.38 198 SER A C 1
ATOM 1470 O O . SER A 1 198 ? 17.361 -0.585 2.558 1.00 65.38 198 SER A O 1
ATOM 1472 N N . TRP A 1 199 ? 16.472 1.457 2.241 1.00 56.28 199 TRP A N 1
ATOM 1473 C CA . TRP A 1 199 ? 15.065 1.088 2.002 1.00 56.28 199 TRP A CA 1
ATOM 1474 C C . TRP A 1 199 ? 14.429 0.159 3.043 1.00 56.28 199 TRP A C 1
ATOM 1476 O O . TRP A 1 199 ? 13.388 -0.432 2.784 1.00 56.28 199 TRP A O 1
ATOM 1486 N N . THR A 1 200 ? 15.027 0.027 4.227 1.00 73.75 200 THR A N 1
ATOM 1487 C CA . THR A 1 200 ? 14.525 -0.881 5.258 1.00 73.75 200 THR A CA 1
ATOM 1488 C C . THR A 1 200 ? 13.752 -0.106 6.314 1.00 73.75 200 THR A C 1
ATOM 1490 O O . THR A 1 200 ? 14.289 0.823 6.924 1.00 73.75 200 THR A O 1
ATOM 1493 N N . THR A 1 201 ? 12.506 -0.506 6.566 1.00 84.44 201 THR A N 1
ATOM 1494 C CA . THR A 1 201 ? 11.770 -0.043 7.744 1.00 84.44 201 THR A CA 1
ATOM 1495 C C . THR A 1 201 ? 12.200 -0.830 8.988 1.00 84.44 201 THR A C 1
ATOM 1497 O O . THR A 1 201 ? 12.913 -1.839 8.914 1.00 84.44 201 THR A O 1
ATOM 1500 N N . ARG A 1 202 ? 11.833 -0.322 10.161 1.00 88.06 202 ARG A N 1
ATOM 1501 C CA . ARG A 1 202 ? 12.030 -0.974 11.458 1.00 88.06 202 ARG A CA 1
ATOM 1502 C C . ARG A 1 202 ? 10.738 -0.916 12.249 1.00 88.06 202 ARG A C 1
ATOM 1504 O O . ARG A 1 202 ? 10.085 0.127 12.235 1.00 88.06 202 ARG A O 1
ATOM 1511 N N . THR A 1 203 ? 10.379 -1.977 12.956 1.00 88.06 203 THR A N 1
ATOM 1512 C CA . THR A 1 203 ? 9.212 -1.957 13.846 1.00 88.06 203 THR A CA 1
ATOM 1513 C C . THR A 1 203 ? 9.590 -1.253 15.141 1.00 88.06 203 THR A C 1
ATOM 1515 O O . THR A 1 203 ? 10.588 -1.596 15.769 1.00 88.06 203 THR A O 1
ATOM 1518 N N . ILE A 1 204 ? 8.805 -0.267 15.563 1.00 91.75 204 ILE A N 1
ATOM 1519 C CA . ILE A 1 204 ? 8.956 0.380 16.867 1.00 91.75 204 ILE A CA 1
ATOM 1520 C C . ILE A 1 204 ? 8.395 -0.579 17.917 1.00 91.75 204 ILE A C 1
ATOM 1522 O O . ILE A 1 204 ? 7.205 -0.873 17.912 1.00 91.75 204 ILE A O 1
ATOM 1526 N N . ILE A 1 205 ? 9.231 -1.060 18.829 1.00 91.69 205 ILE A N 1
ATOM 1527 C CA . ILE A 1 205 ? 8.846 -2.048 19.850 1.00 91.69 205 ILE A CA 1
ATOM 1528 C C . ILE A 1 205 ? 8.677 -1.437 21.242 1.00 91.69 205 ILE A C 1
ATOM 1530 O O . ILE A 1 205 ? 8.045 -2.046 22.101 1.00 91.69 205 ILE A O 1
ATOM 1534 N N . ALA A 1 206 ? 9.206 -0.233 21.472 1.00 94.94 206 ALA A N 1
ATOM 1535 C CA . ALA A 1 206 ? 8.978 0.496 22.713 1.00 94.94 206 ALA A CA 1
ATOM 1536 C C . ALA A 1 206 ? 9.034 2.012 22.509 1.00 94.94 206 ALA A C 1
ATOM 1538 O O . ALA A 1 206 ? 9.762 2.529 21.658 1.00 94.94 206 ALA A O 1
ATOM 1539 N N . TYR A 1 207 ? 8.273 2.713 23.342 1.00 96.19 207 TYR A N 1
ATOM 1540 C CA . TYR A 1 207 ? 8.355 4.151 23.534 1.00 96.19 207 TYR A CA 1
ATOM 1541 C C . TYR A 1 207 ? 9.118 4.416 24.829 1.00 96.19 207 TYR A C 1
ATOM 1543 O O . TYR A 1 207 ? 8.733 3.903 25.879 1.00 96.19 207 TYR A O 1
ATOM 1551 N N . ASN A 1 208 ? 10.176 5.224 24.756 1.00 97.31 208 ASN A N 1
ATOM 1552 C CA . ASN A 1 208 ? 10.984 5.571 25.926 1.00 97.31 208 ASN A CA 1
ATOM 1553 C C . ASN A 1 208 ? 10.664 6.996 26.402 1.00 97.31 208 ASN A C 1
ATOM 1555 O O . ASN A 1 208 ? 10.510 7.239 27.597 1.00 97.31 208 ASN A O 1
ATOM 1559 N N . SER A 1 209 ? 10.569 7.949 25.468 1.00 97.94 209 SER A N 1
ATOM 1560 C CA . SER A 1 209 ? 10.274 9.362 25.736 1.00 97.94 209 SER A CA 1
ATOM 1561 C C . SER A 1 209 ? 9.823 10.084 24.450 1.00 97.94 209 SER A C 1
ATOM 1563 O O . SER A 1 209 ? 9.941 9.514 23.362 1.00 97.94 209 SER A O 1
ATOM 1565 N N . PRO A 1 210 ? 9.391 11.361 24.504 1.00 98.00 210 PRO A N 1
ATOM 1566 C CA . PRO A 1 210 ? 9.035 12.129 23.302 1.00 98.00 210 PRO A CA 1
ATOM 1567 C C . PRO A 1 210 ? 10.174 12.286 22.276 1.00 98.00 210 PRO A C 1
ATOM 1569 O O . PRO A 1 210 ? 9.944 12.669 21.128 1.00 98.00 210 PRO A O 1
ATOM 1572 N N . THR A 1 211 ? 11.408 11.975 22.666 1.00 97.56 211 THR A N 1
ATOM 1573 C CA . THR A 1 211 ? 12.603 12.021 21.818 1.00 97.56 211 THR A CA 1
ATOM 1574 C C . THR A 1 211 ? 13.322 10.681 21.726 1.00 97.56 211 THR A C 1
ATOM 1576 O O . THR A 1 211 ? 14.436 10.624 21.211 1.00 97.56 211 THR A O 1
ATOM 1579 N N . SER A 1 212 ? 12.721 9.585 22.194 1.00 97.62 212 SER A N 1
ATOM 1580 C CA . SER A 1 212 ? 13.352 8.272 22.102 1.00 97.62 212 SER A CA 1
ATOM 1581 C C . SER A 1 212 ? 12.360 7.129 21.907 1.00 97.62 212 SER A C 1
ATOM 1583 O O . SER A 1 212 ? 11.381 6.985 22.643 1.00 97.62 212 SER A O 1
ATOM 1585 N N . LEU A 1 213 ? 12.675 6.280 20.930 1.00 98.25 213 LEU A N 1
ATOM 1586 C CA . LEU A 1 213 ? 11.987 5.027 20.628 1.00 98.25 213 LEU A CA 1
ATOM 1587 C C . LEU A 1 213 ? 13.002 3.878 20.594 1.00 98.25 213 LEU A C 1
ATOM 1589 O O . LEU A 1 213 ? 14.191 4.101 20.353 1.00 98.25 213 LEU A O 1
ATOM 1593 N N . THR A 1 214 ? 12.516 2.652 20.766 1.00 97.75 214 THR A N 1
ATOM 1594 C CA . THR A 1 214 ? 13.291 1.422 20.552 1.00 97.75 214 THR A CA 1
ATOM 1595 C C . THR A 1 214 ? 12.725 0.668 19.357 1.00 97.75 214 THR A C 1
ATOM 1597 O O . THR A 1 214 ? 11.506 0.516 19.256 1.00 97.75 214 THR A O 1
ATOM 1600 N N . VAL A 1 215 ? 13.592 0.178 18.472 1.00 95.75 215 VAL A N 1
ATOM 1601 C CA . VAL A 1 215 ? 13.223 -0.626 17.300 1.00 95.75 215 VAL A CA 1
ATOM 1602 C C . VAL A 1 215 ? 13.633 -2.096 17.417 1.00 95.75 215 VAL A C 1
ATOM 1604 O O . VAL A 1 215 ? 14.502 -2.447 18.211 1.00 95.75 215 VAL A O 1
ATOM 1607 N N . ASP A 1 216 ? 12.992 -2.945 16.618 1.00 93.00 216 ASP A N 1
ATOM 1608 C CA . ASP A 1 216 ? 13.178 -4.399 16.551 1.00 93.00 216 ASP A CA 1
ATOM 1609 C C . ASP A 1 216 ? 14.589 -4.852 16.145 1.00 93.00 216 ASP A C 1
ATOM 1611 O O . ASP A 1 216 ? 15.121 -5.800 16.722 1.00 93.00 216 ASP A O 1
ATOM 1615 N N . VAL A 1 217 ? 15.205 -4.185 15.169 1.00 92.31 217 VAL A N 1
ATOM 1616 C CA . VAL A 1 217 ? 16.500 -4.589 14.603 1.00 92.31 217 VAL A CA 1
ATOM 1617 C C . VAL A 1 217 ? 17.529 -3.475 14.750 1.00 92.31 217 VAL A C 1
ATOM 1619 O O . VAL A 1 217 ? 17.294 -2.330 14.356 1.00 92.31 217 VAL A O 1
ATOM 1622 N N . ALA A 1 218 ? 18.707 -3.832 15.267 1.00 92.25 218 ALA A N 1
ATOM 1623 C CA . ALA A 1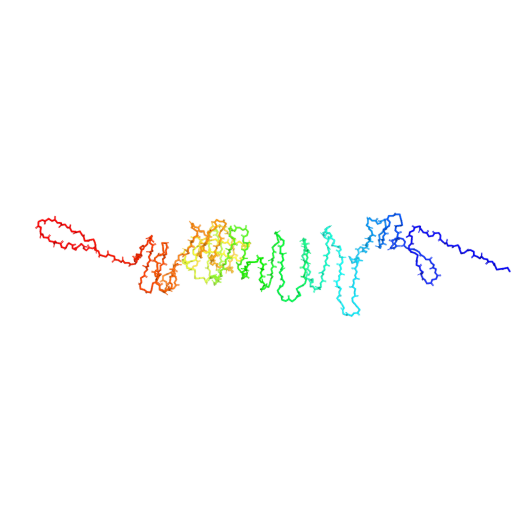 218 ? 19.806 -2.896 15.453 1.00 92.25 218 ALA A CA 1
ATOM 1624 C C . ALA A 1 218 ? 20.285 -2.275 14.124 1.00 92.25 218 ALA A C 1
ATOM 1626 O O . ALA A 1 218 ? 20.274 -2.908 13.066 1.00 92.25 218 ALA A O 1
ATOM 1627 N N . GLY A 1 219 ? 20.740 -1.027 14.183 1.00 90.81 219 GLY A N 1
ATOM 1628 C CA . GLY A 1 219 ? 21.323 -0.310 13.059 1.00 90.81 219 GLY A CA 1
ATOM 1629 C C . GLY A 1 219 ? 22.137 0.894 13.515 1.00 90.81 219 GLY A C 1
ATOM 1630 O O . GLY A 1 219 ? 22.138 1.262 14.690 1.00 90.81 219 GLY A O 1
ATOM 1631 N N . THR A 1 220 ? 22.824 1.513 12.560 1.00 92.38 220 THR A N 1
ATOM 1632 C CA . THR A 1 220 ? 23.584 2.737 12.804 1.00 92.38 220 THR A CA 1
ATOM 1633 C C . THR A 1 220 ? 23.289 3.729 11.700 1.00 92.38 220 THR A C 1
ATOM 1635 O O . THR A 1 220 ? 23.526 3.454 10.526 1.00 92.38 220 THR A O 1
ATOM 1638 N N . VAL A 1 221 ? 22.789 4.893 12.094 1.00 90.56 221 VAL A N 1
ATOM 1639 C CA . VAL A 1 221 ? 22.582 6.045 11.226 1.00 90.56 221 VAL A CA 1
ATOM 1640 C C . VAL A 1 221 ? 23.081 7.262 11.985 1.00 90.56 221 VAL A C 1
ATOM 1642 O O . VAL A 1 221 ? 22.462 7.701 12.958 1.00 90.56 221 VAL A O 1
ATOM 1645 N N . SER A 1 222 ? 24.240 7.767 11.575 1.00 84.62 222 SER A N 1
ATOM 1646 C CA . SER A 1 222 ? 24.867 8.937 12.179 1.00 84.62 222 SER A CA 1
ATOM 1647 C C . SER A 1 222 ? 24.310 10.231 11.578 1.00 84.62 222 SER A C 1
ATOM 1649 O O . SER A 1 222 ? 24.060 10.325 10.378 1.00 84.62 222 SER A O 1
ATOM 1651 N N . GLY A 1 223 ? 24.135 11.249 12.424 1.00 84.31 223 GLY A N 1
ATOM 1652 C CA . GLY A 1 223 ? 23.602 12.557 12.031 1.00 84.31 223 GLY A CA 1
ATOM 1653 C C . GLY A 1 223 ? 22.113 12.743 12.336 1.00 84.31 223 GLY A C 1
ATOM 1654 O O . GLY A 1 223 ? 21.431 11.830 12.787 1.00 84.31 223 GLY A O 1
ATOM 1655 N N . SER A 1 224 ? 21.625 13.967 12.129 1.00 90.44 224 SER A N 1
ATOM 1656 C CA . SER A 1 224 ? 20.232 14.361 12.365 1.00 90.44 224 SER A CA 1
ATOM 1657 C C . SER A 1 224 ? 19.464 14.259 11.046 1.00 90.44 224 SER A C 1
ATOM 1659 O O . SER A 1 224 ? 19.489 15.191 10.243 1.00 90.44 224 SER A O 1
ATOM 1661 N N . LEU A 1 225 ? 18.852 13.103 10.778 1.00 94.06 225 LEU A N 1
ATOM 1662 C CA . LEU A 1 225 ? 18.271 12.784 9.470 1.00 94.06 225 LEU A CA 1
ATOM 1663 C C . LEU A 1 225 ? 16.745 12.801 9.479 1.00 94.06 225 LEU A C 1
ATOM 1665 O O . LEU A 1 225 ? 16.097 12.591 10.503 1.00 94.06 225 LEU A O 1
ATOM 1669 N N . SER A 1 226 ? 16.157 13.048 8.311 1.00 94.31 226 SER A N 1
ATOM 1670 C CA . SER A 1 226 ? 14.711 12.942 8.125 1.00 94.31 226 SER A CA 1
ATOM 1671 C C . SER A 1 226 ? 14.238 11.495 8.265 1.00 94.31 226 SER A C 1
ATOM 1673 O O . SER A 1 226 ? 14.968 10.543 7.985 1.00 94.31 226 SER A O 1
ATOM 1675 N N . TYR A 1 227 ? 12.985 11.331 8.671 1.00 94.44 227 TYR A N 1
ATOM 1676 C CA . TYR A 1 227 ? 12.359 10.029 8.847 1.00 94.44 227 TYR A CA 1
ATOM 1677 C C . TYR A 1 227 ? 10.853 10.125 8.621 1.00 94.44 227 TYR A C 1
ATOM 1679 O O . TYR A 1 227 ? 10.276 11.214 8.579 1.00 94.44 227 TYR A O 1
ATOM 1687 N N . LYS A 1 228 ? 10.215 8.966 8.496 1.00 92.19 228 LYS A N 1
ATOM 1688 C CA . LYS A 1 228 ? 8.762 8.813 8.494 1.00 92.19 228 LYS A CA 1
ATOM 1689 C C . LYS A 1 228 ? 8.393 7.624 9.367 1.00 92.19 228 LYS A C 1
ATOM 1691 O O . LYS A 1 228 ? 8.970 6.551 9.216 1.00 92.19 228 LYS A O 1
ATOM 1696 N N . ILE A 1 229 ? 7.434 7.815 10.261 1.00 90.06 229 ILE A N 1
ATOM 1697 C CA . ILE A 1 229 ? 6.740 6.735 10.959 1.00 90.06 229 ILE A CA 1
ATOM 1698 C C . ILE A 1 229 ? 5.454 6.469 10.195 1.00 90.06 229 ILE A C 1
ATOM 1700 O O . ILE A 1 229 ? 4.688 7.396 9.922 1.00 90.06 229 ILE A O 1
ATOM 1704 N N . TYR A 1 230 ? 5.219 5.210 9.865 1.00 85.12 230 TYR A N 1
ATOM 1705 C CA . TYR A 1 230 ? 4.018 4.743 9.199 1.00 85.12 230 TYR A CA 1
ATOM 1706 C C . TYR A 1 230 ? 3.169 3.940 10.169 1.00 85.12 230 TYR A C 1
ATOM 1708 O O . TYR A 1 230 ? 3.685 3.070 10.875 1.00 85.12 230 TYR A O 1
ATOM 1716 N N . ASN A 1 231 ? 1.860 4.191 10.169 1.00 80.62 231 ASN A N 1
ATOM 1717 C CA . ASN A 1 231 ? 0.952 3.245 10.799 1.00 80.62 231 ASN A CA 1
ATOM 1718 C C . ASN A 1 231 ? 1.009 1.906 10.044 1.00 80.62 231 ASN A C 1
ATOM 1720 O O . ASN A 1 231 ? 1.292 1.856 8.850 1.00 80.62 231 ASN A O 1
ATOM 1724 N N . ALA A 1 232 ? 0.733 0.805 10.740 1.00 72.69 232 ALA A N 1
ATOM 1725 C CA . ALA A 1 232 ? 0.628 -0.491 10.075 1.00 72.69 232 ALA A CA 1
ATOM 1726 C C . ALA A 1 232 ? -0.590 -0.556 9.130 1.00 72.69 232 ALA A C 1
ATOM 1728 O O . ALA A 1 232 ? -0.589 -1.364 8.203 1.00 72.69 232 ALA A O 1
ATOM 1729 N N . GLY A 1 233 ? -1.584 0.321 9.341 1.00 80.19 233 GLY A N 1
ATOM 1730 C CA . GLY A 1 233 ? -2.757 0.474 8.487 1.00 80.19 233 GLY A CA 1
ATOM 1731 C C . GLY A 1 233 ? -3.542 -0.824 8.315 1.00 80.19 233 GLY A C 1
ATOM 1732 O O . GLY A 1 233 ? -3.560 -1.643 9.229 1.00 80.19 233 GLY A O 1
ATOM 1733 N N . LEU A 1 234 ? -4.216 -1.015 7.180 1.00 84.00 234 LEU A N 1
ATOM 1734 C CA . LEU A 1 234 ? -4.856 -2.298 6.870 1.00 84.00 234 LEU A CA 1
ATOM 1735 C C . LEU A 1 234 ? -3.807 -3.272 6.332 1.00 84.00 234 LEU A C 1
ATOM 1737 O O . LEU A 1 234 ? -3.125 -2.951 5.356 1.00 84.00 234 LEU A O 1
ATOM 1741 N N . GLN A 1 235 ? -3.736 -4.458 6.929 1.00 80.25 235 GLN A N 1
ATOM 1742 C CA . GLN A 1 235 ? -2.894 -5.554 6.471 1.00 80.25 235 GLN A CA 1
ATOM 1743 C C . GLN A 1 235 ? -3.718 -6.816 6.261 1.00 80.25 235 GLN A C 1
ATOM 1745 O O . GLN A 1 235 ? -4.535 -7.162 7.112 1.00 80.25 235 GLN A O 1
ATOM 1750 N N . VAL A 1 236 ? -3.488 -7.514 5.150 1.00 82.88 236 VAL A N 1
ATOM 1751 C CA . VAL A 1 236 ? -3.963 -8.891 4.957 1.00 82.88 236 VAL A CA 1
ATOM 1752 C C . VAL A 1 236 ? -2.744 -9.791 4.859 1.00 82.88 236 VAL A C 1
ATOM 1754 O O . VAL A 1 236 ? -1.936 -9.602 3.956 1.00 82.88 236 VAL A O 1
ATOM 1757 N N . THR A 1 237 ? -2.591 -10.747 5.770 1.00 75.75 237 THR A N 1
ATOM 1758 C CA . THR A 1 237 ? -1.411 -11.624 5.831 1.00 75.75 237 THR A CA 1
ATOM 1759 C C . THR A 1 237 ? -1.582 -12.870 4.956 1.00 75.75 237 THR A C 1
ATOM 1761 O O . THR A 1 237 ? -2.696 -13.237 4.570 1.00 75.75 237 THR A O 1
ATOM 1764 N N . SER A 1 238 ? -0.483 -13.576 4.682 1.00 78.06 238 SER A N 1
ATOM 1765 C CA . SER A 1 238 ? -0.488 -14.892 4.022 1.00 78.06 238 SER A CA 1
ATOM 1766 C C . SER A 1 238 ? -1.273 -15.972 4.781 1.00 78.06 238 SER A C 1
ATOM 1768 O O . SER A 1 238 ? -1.693 -16.952 4.175 1.00 78.06 238 SER A O 1
ATOM 1770 N N . ASN A 1 239 ? -1.527 -15.766 6.077 1.00 81.19 239 ASN A N 1
ATOM 1771 C CA . ASN A 1 239 ? -2.347 -16.637 6.922 1.00 81.19 239 ASN A CA 1
ATOM 1772 C C . ASN A 1 239 ? -3.823 -16.196 6.974 1.00 81.19 239 ASN A C 1
ATOM 1774 O O . ASN A 1 239 ? -4.544 -16.560 7.902 1.00 81.19 239 ASN A O 1
ATOM 1778 N N . ASN A 1 240 ? -4.269 -15.378 6.013 1.00 82.00 240 ASN A N 1
ATOM 1779 C CA . ASN A 1 240 ? -5.635 -14.857 5.899 1.00 82.00 240 ASN A CA 1
ATOM 1780 C C . ASN A 1 240 ? -6.088 -13.950 7.058 1.00 82.00 240 ASN A C 1
ATOM 1782 O O . ASN A 1 240 ? -7.277 -13.650 7.168 1.00 82.00 240 ASN A O 1
ATOM 1786 N N . SER A 1 241 ? -5.171 -13.481 7.905 1.00 88.06 241 SER A N 1
ATOM 1787 C CA . SER A 1 241 ? -5.501 -12.512 8.949 1.00 88.06 241 SER A CA 1
ATOM 1788 C C . SER A 1 241 ? -5.650 -11.110 8.378 1.00 88.06 241 SER A C 1
ATOM 1790 O O . SER A 1 241 ? -4.850 -10.686 7.550 1.00 88.06 241 SER A O 1
ATOM 1792 N N . ILE A 1 242 ? -6.637 -10.376 8.880 1.00 89.50 242 ILE A N 1
ATOM 1793 C CA . ILE A 1 242 ? -6.860 -8.955 8.650 1.00 89.50 242 ILE A CA 1
ATOM 1794 C C . ILE A 1 242 ? -6.416 -8.202 9.905 1.00 89.50 242 ILE A C 1
ATOM 1796 O O . ILE A 1 242 ? -7.040 -8.318 10.961 1.00 89.50 242 ILE A O 1
ATOM 1800 N N . SER A 1 243 ? -5.362 -7.403 9.789 1.00 87.75 243 SER A N 1
ATOM 1801 C CA . SER A 1 243 ? -4.926 -6.480 10.837 1.00 87.75 243 SER A CA 1
ATOM 1802 C C . SER A 1 243 ? -5.313 -5.055 10.474 1.00 87.75 243 SER A C 1
ATOM 1804 O O . SER A 1 243 ? -5.175 -4.652 9.322 1.00 87.75 243 SER A O 1
ATOM 1806 N N . ILE A 1 244 ? -5.728 -4.253 11.449 1.00 86.81 244 ILE A N 1
ATOM 1807 C CA . ILE A 1 244 ? -5.893 -2.804 11.276 1.00 86.81 244 ILE A CA 1
ATOM 1808 C C . ILE A 1 244 ? -5.030 -2.100 12.315 1.00 86.81 244 ILE A C 1
ATOM 1810 O O . ILE A 1 244 ? -5.199 -2.326 13.507 1.00 86.81 244 ILE A O 1
ATOM 1814 N N . ASN A 1 245 ? -4.113 -1.240 11.873 1.00 81.69 245 ASN A N 1
ATOM 1815 C CA . ASN A 1 245 ? -3.141 -0.531 12.705 1.00 81.69 245 ASN A CA 1
ATOM 1816 C C . ASN A 1 245 ? -2.279 -1.464 13.582 1.00 81.69 245 ASN A C 1
ATOM 1818 O O . ASN A 1 245 ? -1.890 -1.091 14.686 1.00 81.69 245 ASN A O 1
ATOM 1822 N N . ARG A 1 246 ? -1.955 -2.668 13.084 1.00 79.25 246 ARG A N 1
ATOM 1823 C CA . ARG A 1 246 ? -1.026 -3.617 13.720 1.00 79.25 246 ARG A CA 1
ATOM 1824 C C . ARG A 1 246 ? -0.291 -4.467 12.673 1.00 79.25 246 ARG A C 1
ATOM 1826 O O . ARG A 1 246 ? -0.920 -4.858 11.697 1.00 79.25 246 ARG A O 1
ATOM 1833 N N . LYS A 1 247 ? 1.000 -4.763 12.895 1.00 70.62 247 LYS A N 1
ATOM 1834 C CA . LYS A 1 247 ? 1.838 -5.579 11.992 1.00 70.62 247 LYS A CA 1
ATOM 1835 C C . LYS A 1 247 ? 1.702 -7.099 12.212 1.00 70.62 247 LYS A C 1
ATOM 1837 O O . LYS A 1 247 ? 1.568 -7.851 11.258 1.00 70.62 247 LYS A O 1
ATOM 1842 N N . ASP A 1 248 ? 1.610 -7.546 13.466 1.00 73.56 248 ASP A N 1
ATOM 1843 C CA . ASP A 1 248 ? 1.592 -8.980 13.806 1.00 73.56 248 ASP A CA 1
ATOM 1844 C C . ASP A 1 248 ? 0.221 -9.440 14.323 1.00 73.56 248 ASP A C 1
ATOM 1846 O O . ASP A 1 248 ? -0.027 -9.483 15.538 1.00 73.56 248 ASP A O 1
ATOM 1850 N N . ALA A 1 249 ? -0.704 -9.756 13.412 1.00 82.75 249 ALA A N 1
ATOM 1851 C CA . ALA A 1 249 ? -1.992 -10.333 13.795 1.00 82.75 249 ALA A CA 1
ATOM 1852 C C . ALA A 1 249 ? -1.825 -11.736 14.387 1.00 82.75 249 ALA A C 1
ATOM 1854 O O . ALA A 1 249 ? -1.315 -12.648 13.746 1.00 82.75 249 ALA A O 1
ATOM 1855 N N . SER A 1 250 ? -2.362 -11.921 15.589 1.00 88.88 250 SER A N 1
ATOM 1856 C CA . SER A 1 250 ? -2.549 -13.228 16.230 1.00 88.88 250 SER A CA 1
ATOM 1857 C C . SER A 1 250 ? -3.969 -13.798 16.071 1.00 88.88 250 SER A C 1
ATOM 1859 O O . SER A 1 250 ? -4.305 -14.798 16.698 1.00 88.88 250 SER A O 1
ATOM 1861 N N . SER A 1 251 ? -4.824 -13.159 15.269 1.00 91.94 251 SER A N 1
ATOM 1862 C CA . SER A 1 251 ? -6.222 -13.544 15.029 1.00 91.94 251 SER A CA 1
ATOM 1863 C C . SER A 1 251 ? -6.614 -13.267 13.577 1.00 91.94 251 SER A C 1
ATOM 1865 O O . SER A 1 251 ? -5.910 -12.545 12.871 1.00 91.94 251 SER A O 1
ATOM 1867 N N . PHE A 1 252 ? -7.737 -13.823 13.107 1.00 93.19 252 PHE A N 1
ATOM 1868 C CA . PHE A 1 252 ? -8.227 -13.541 11.749 1.00 93.19 252 PHE A CA 1
ATOM 1869 C C . PHE A 1 252 ? -8.682 -12.094 11.560 1.00 93.19 252 PHE A C 1
ATOM 1871 O O . PHE A 1 252 ? -8.534 -11.557 10.472 1.00 93.19 252 PHE A O 1
ATOM 1878 N N . LEU A 1 253 ? -9.198 -11.452 12.608 1.00 93.50 253 LEU A N 1
ATOM 1879 C CA . LEU A 1 253 ? -9.405 -10.009 12.655 1.00 93.50 253 LEU A CA 1
ATOM 1880 C C . LEU A 1 253 ? -8.700 -9.478 13.900 1.00 93.50 253 LEU A C 1
ATOM 1882 O O . LEU A 1 253 ? -9.070 -9.839 15.021 1.00 93.50 253 LEU A O 1
ATOM 1886 N N . HIS A 1 254 ? -7.672 -8.656 13.712 1.00 91.31 254 HIS A N 1
ATOM 1887 C CA . HIS A 1 254 ? -6.924 -8.032 14.796 1.00 91.31 254 HIS A CA 1
ATOM 1888 C C . HIS A 1 254 ? -6.974 -6.512 14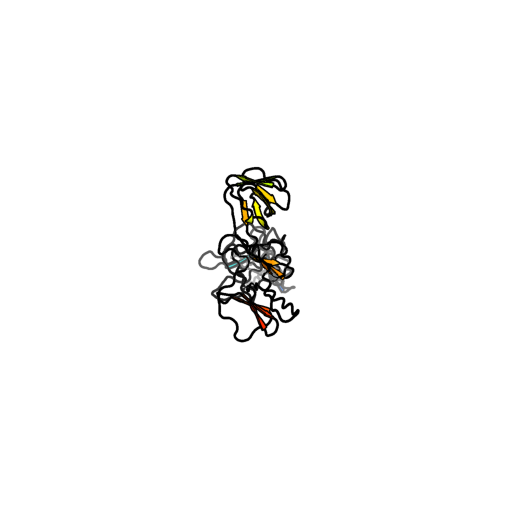.645 1.00 91.31 254 HIS A C 1
ATOM 1890 O O . HIS A 1 254 ? -6.407 -5.937 13.718 1.00 91.31 254 HIS A O 1
ATOM 1896 N N . LEU A 1 255 ? -7.643 -5.846 15.580 1.00 90.94 255 LEU A N 1
ATOM 1897 C CA . LEU A 1 255 ? -7.709 -4.390 15.628 1.00 90.94 255 LEU A CA 1
ATOM 1898 C C . LEU A 1 255 ? -6.614 -3.873 16.561 1.00 90.94 255 LEU A C 1
ATOM 1900 O O . LEU A 1 255 ? -6.439 -4.393 17.663 1.00 90.94 255 LEU A O 1
ATOM 1904 N N . GLY A 1 256 ? -5.873 -2.859 16.125 1.00 85.69 256 GLY A N 1
ATOM 1905 C CA . GLY A 1 256 ? -4.947 -2.128 16.979 1.00 85.69 256 GLY A CA 1
ATOM 1906 C C . GLY A 1 256 ? -5.670 -1.546 18.193 1.00 85.69 256 GLY A C 1
ATOM 1907 O O . GLY A 1 256 ? -6.880 -1.308 18.163 1.00 85.69 256 GLY A O 1
ATOM 1908 N N . ALA A 1 257 ? -4.927 -1.327 19.276 1.00 85.00 257 ALA A N 1
ATOM 1909 C CA . ALA A 1 257 ? -5.488 -0.749 20.487 1.00 85.00 257 ALA A CA 1
ATOM 1910 C C . ALA A 1 257 ? -6.115 0.627 20.210 1.00 85.00 257 ALA A C 1
ATOM 1912 O O . ALA A 1 257 ? -5.673 1.385 19.346 1.00 85.00 257 ALA A O 1
ATOM 1913 N N . GLY A 1 258 ? -7.158 0.940 20.971 1.00 85.81 258 GLY A N 1
ATOM 1914 C CA . GLY A 1 258 ? -7.809 2.236 20.913 1.00 85.81 258 GLY A CA 1
ATOM 1915 C C . GLY A 1 258 ? -7.061 3.276 21.731 1.00 85.81 258 GLY A C 1
ATOM 1916 O O . GLY A 1 258 ? -6.115 2.964 22.451 1.00 85.81 258 GLY A O 1
ATOM 1917 N N . ARG A 1 259 ? -7.527 4.521 21.655 1.00 84.00 259 ARG A N 1
ATOM 1918 C CA . ARG A 1 259 ? -6.981 5.654 22.415 1.00 84.00 259 ARG A CA 1
ATOM 1919 C C . ARG A 1 259 ? -8.023 6.174 23.402 1.00 84.00 259 ARG A C 1
ATOM 1921 O O . ARG A 1 259 ? -9.221 5.971 23.220 1.00 84.00 259 ARG A O 1
ATOM 1928 N N . THR A 1 260 ? -7.562 6.886 24.427 1.00 86.19 260 THR A N 1
ATOM 1929 C CA . THR A 1 260 ? -8.413 7.460 25.487 1.00 86.19 260 THR A CA 1
ATOM 1930 C C . THR A 1 260 ? -9.281 8.629 25.012 1.00 86.19 260 THR A C 1
ATOM 1932 O O . THR A 1 260 ? -10.252 8.989 25.673 1.00 86.19 260 THR A O 1
ATOM 1935 N N . THR A 1 261 ? -8.962 9.226 23.863 1.00 87.06 261 THR A N 1
ATOM 1936 C CA . THR A 1 261 ? -9.745 10.301 23.247 1.00 87.06 261 THR A CA 1
ATOM 1937 C C . THR A 1 261 ? -10.973 9.748 22.526 1.00 87.06 261 THR A C 1
ATOM 1939 O O . THR A 1 261 ? -10.889 8.754 21.801 1.00 87.06 261 THR A O 1
ATOM 1942 N N . ILE A 1 262 ? -12.122 10.420 22.665 1.00 91.81 262 ILE A N 1
ATOM 1943 C CA . ILE A 1 262 ? -13.366 10.037 21.982 1.00 91.81 262 ILE A CA 1
ATOM 1944 C C . ILE A 1 262 ? -13.143 9.824 20.476 1.00 91.81 262 ILE A C 1
ATOM 1946 O O . ILE A 1 262 ? -12.371 10.538 19.840 1.00 91.81 262 ILE A O 1
ATOM 1950 N N . GLY A 1 263 ? -13.801 8.809 19.913 1.00 89.19 263 GLY A N 1
ATOM 1951 C CA . GLY A 1 263 ? -13.679 8.467 18.492 1.00 89.19 263 GLY A CA 1
ATOM 1952 C C . GLY A 1 263 ? -12.483 7.580 18.142 1.00 89.19 263 GLY A C 1
ATOM 1953 O O . GLY A 1 263 ? -12.273 7.314 16.967 1.00 89.19 263 GLY A O 1
ATOM 1954 N N . ASN A 1 264 ? -11.734 7.094 19.135 1.00 86.00 264 ASN A N 1
ATOM 1955 C CA . ASN A 1 264 ? -10.550 6.260 18.916 1.00 86.00 264 ASN A CA 1
ATOM 1956 C C . ASN A 1 264 ? -10.681 4.855 19.522 1.00 86.00 264 ASN A C 1
ATOM 1958 O O . ASN A 1 264 ? -9.671 4.220 19.806 1.00 86.00 264 ASN A O 1
A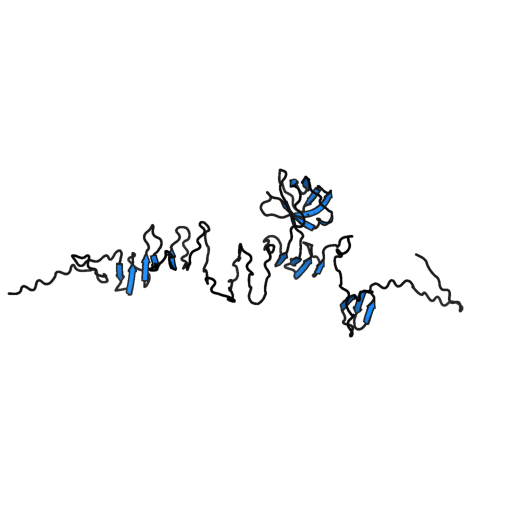TOM 1962 N N . SER A 1 265 ? -11.896 4.362 19.770 1.00 92.19 265 SER A N 1
ATOM 1963 C CA . SER A 1 265 ? -12.106 2.971 20.196 1.00 92.19 265 SER A CA 1
ATOM 1964 C C . SER A 1 265 ? -11.619 1.995 19.111 1.00 92.19 265 SER A C 1
ATOM 1966 O O . SER A 1 265 ? -11.818 2.294 17.933 1.00 92.19 265 SER A O 1
ATOM 1968 N N . PRO A 1 266 ? -11.067 0.818 19.470 1.00 91.88 266 PRO A N 1
ATOM 1969 C CA . PRO A 1 266 ? -10.637 -0.179 18.484 1.00 91.88 266 PRO A CA 1
ATOM 1970 C C . PRO A 1 266 ? -11.778 -0.608 17.553 1.00 91.88 266 PRO A C 1
ATOM 1972 O O . PRO A 1 266 ? -11.595 -0.734 16.349 1.00 91.88 266 PRO A O 1
ATOM 1975 N N . LEU A 1 267 ? -12.969 -0.804 18.130 1.00 94.50 267 LEU A N 1
ATOM 1976 C CA . LEU A 1 267 ? -14.205 -1.164 17.447 1.00 94.50 267 LEU A CA 1
ATOM 1977 C C . LEU A 1 267 ? -15.317 -0.244 17.947 1.00 94.50 267 LEU A C 1
ATOM 1979 O O . LEU A 1 267 ? -15.514 -0.111 19.155 1.00 94.50 267 LEU A O 1
ATOM 1983 N N . LYS A 1 268 ? -16.036 0.396 17.024 1.00 94.00 268 LYS A N 1
ATOM 1984 C CA . LYS A 1 268 ? -17.213 1.212 17.325 1.00 94.00 268 LYS A CA 1
ATOM 1985 C C . LYS A 1 268 ? -18.354 0.810 16.410 1.00 94.00 268 LYS A C 1
ATOM 1987 O O . LYS A 1 268 ? -18.185 0.806 15.195 1.00 94.00 268 LYS A O 1
ATOM 1992 N N . PHE A 1 269 ? -19.513 0.540 16.994 1.00 95.06 269 PHE A N 1
ATOM 1993 C CA . PHE A 1 269 ? -20.745 0.347 16.244 1.00 95.06 269 PHE A CA 1
ATOM 1994 C C . PHE A 1 269 ? -21.481 1.681 16.100 1.00 95.06 269 PHE A C 1
ATOM 1996 O O . PHE A 1 269 ? -21.483 2.512 17.012 1.00 95.06 269 PHE A O 1
ATOM 2003 N N . THR A 1 270 ? -22.099 1.886 14.942 1.00 96.19 270 THR A N 1
ATOM 2004 C CA . THR A 1 270 ? -23.064 2.968 14.722 1.00 96.19 270 THR A CA 1
ATOM 2005 C C . THR A 1 270 ? -24.441 2.472 15.145 1.00 96.19 270 THR A C 1
ATOM 2007 O O . THR A 1 270 ? -24.778 1.326 14.864 1.00 96.19 270 THR A O 1
ATOM 2010 N N . ALA A 1 271 ? -25.222 3.317 15.820 1.00 97.31 271 ALA A N 1
ATOM 2011 C CA . ALA A 1 271 ? -26.571 2.966 16.256 1.00 97.31 271 ALA A CA 1
ATOM 2012 C C . ALA A 1 271 ? -27.470 2.602 15.062 1.00 97.31 271 ALA A C 1
ATOM 2014 O O . ALA A 1 271 ? -27.462 3.298 14.042 1.00 97.31 271 ALA A O 1
ATOM 2015 N N . GLY A 1 272 ? -28.257 1.538 15.205 1.00 96.00 272 GLY A N 1
ATOM 2016 C CA . GLY A 1 272 ? -29.223 1.082 14.208 1.00 96.00 272 GLY A CA 1
ATOM 2017 C C . GLY A 1 272 ? -30.303 0.184 14.821 1.00 96.00 272 GLY A C 1
ATOM 2018 O O . GLY A 1 272 ? -30.168 -0.242 15.961 1.00 96.00 272 GLY A O 1
ATOM 2019 N N . PRO A 1 273 ? -31.401 -0.108 14.107 1.00 94.75 273 PRO A N 1
ATOM 2020 C CA . PRO A 1 273 ? -32.431 -1.007 14.626 1.00 94.75 273 PRO A CA 1
ATOM 2021 C C . PRO A 1 273 ? -31.864 -2.412 14.881 1.00 94.75 273 PRO A C 1
ATOM 2023 O O . PRO A 1 273 ? -30.993 -2.869 14.142 1.00 94.75 273 PRO A O 1
ATOM 2026 N N . THR A 1 274 ? -32.398 -3.117 15.880 1.00 95.50 274 THR A N 1
ATOM 2027 C CA . THR A 1 274 ? -32.110 -4.547 16.069 1.00 95.50 274 THR A CA 1
ATOM 2028 C C . THR A 1 274 ? -32.915 -5.403 15.086 1.00 95.50 274 THR A C 1
ATOM 2030 O O . THR A 1 274 ? -34.032 -5.049 14.695 1.00 95.50 274 THR A O 1
ATOM 2033 N N . LEU A 1 275 ? -32.364 -6.546 14.676 1.00 95.19 275 LEU A N 1
ATOM 2034 C CA . LEU A 1 275 ? -33.002 -7.500 13.773 1.00 95.19 275 LEU A CA 1
ATOM 2035 C C . LEU A 1 275 ? -34.337 -7.992 14.354 1.00 95.19 275 LEU A C 1
ATOM 2037 O O . LEU A 1 275 ? -34.418 -8.434 15.505 1.00 95.19 275 LEU A O 1
A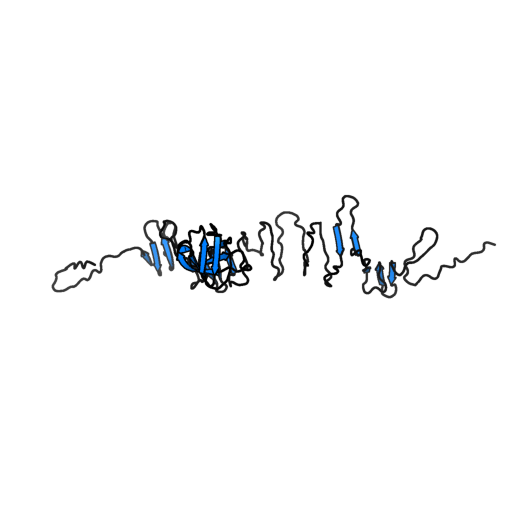TOM 2041 N N . THR A 1 276 ? -35.389 -7.991 13.536 1.00 94.56 276 THR A N 1
ATOM 2042 C CA . THR A 1 276 ? -36.727 -8.453 13.950 1.00 94.56 276 THR A CA 1
ATOM 2043 C C . THR A 1 276 ? -36.786 -9.963 14.189 1.00 94.56 276 THR A C 1
ATOM 2045 O O . THR A 1 276 ? -37.604 -10.426 14.979 1.00 94.56 276 THR A O 1
ATOM 2048 N N . THR A 1 277 ? -35.893 -10.727 13.556 1.00 95.62 277 THR A N 1
ATOM 2049 C CA . THR A 1 277 ? -35.651 -12.150 13.830 1.00 95.62 277 THR A CA 1
ATOM 2050 C C . THR A 1 277 ? -34.239 -12.295 14.401 1.00 95.62 277 THR A C 1
ATOM 2052 O O . THR A 1 277 ? -33.302 -11.873 13.726 1.00 95.62 277 THR A O 1
ATOM 2055 N N . PRO A 1 278 ? -34.049 -12.845 15.618 1.00 95.69 278 PRO A N 1
ATOM 2056 C CA . PRO A 1 278 ? -32.715 -13.038 16.182 1.00 95.69 278 PRO A CA 1
ATOM 2057 C C . PRO A 1 278 ? -31.835 -13.924 15.286 1.00 95.69 278 PRO A C 1
ATOM 2059 O O . PRO A 1 278 ? -32.239 -15.025 14.915 1.00 95.69 278 PRO A O 1
ATOM 2062 N N . GLU A 1 279 ? -30.628 -13.453 14.969 1.00 97.19 279 GLU A N 1
ATOM 2063 C CA . GLU A 1 279 ? -29.617 -14.195 14.208 1.00 97.19 279 GLU A CA 1
ATOM 2064 C C . GLU A 1 279 ? -28.461 -14.602 15.128 1.00 97.19 279 GLU A C 1
ATOM 2066 O O . GLU A 1 279 ? -27.758 -13.753 15.678 1.00 97.19 279 GLU A O 1
ATOM 2071 N N . SER A 1 280 ? -28.259 -15.908 15.318 1.00 97.31 280 SER A N 1
ATOM 2072 C CA . SER A 1 280 ? -27.180 -16.424 16.167 1.00 97.31 280 SER A CA 1
ATOM 2073 C C . SER A 1 280 ? -25.813 -15.917 15.697 1.00 97.31 280 SER A C 1
ATOM 2075 O O . SER A 1 280 ? -25.443 -16.106 14.543 1.00 97.31 280 SER A O 1
ATOM 2077 N N . GLY A 1 281 ? -25.033 -15.336 16.610 1.00 96.25 281 GLY A N 1
ATOM 2078 C CA . GLY A 1 281 ? -23.718 -14.755 16.325 1.00 96.25 281 GLY A CA 1
ATOM 2079 C C . GLY A 1 281 ? -23.734 -13.256 16.013 1.00 96.25 281 GLY A C 1
ATOM 2080 O O . GLY A 1 281 ? -22.662 -12.658 15.921 1.00 96.25 281 GLY A O 1
ATOM 2081 N N . ALA A 1 282 ? -24.907 -12.628 15.895 1.00 96.81 282 ALA A N 1
ATOM 2082 C CA . ALA A 1 282 ? -25.004 -11.189 15.672 1.00 96.81 282 ALA A CA 1
ATOM 2083 C C . ALA A 1 282 ? -24.646 -10.381 16.932 1.00 96.81 282 ALA A C 1
ATOM 2085 O O . ALA A 1 282 ? -25.055 -10.730 18.046 1.00 96.81 282 ALA A O 1
ATOM 2086 N N . VAL A 1 283 ? -23.931 -9.269 16.723 1.00 96.88 283 VAL A N 1
ATOM 2087 C CA . VAL A 1 283 ? -23.718 -8.203 17.711 1.00 96.88 283 VAL A CA 1
ATOM 2088 C C . VAL A 1 283 ? -24.304 -6.910 17.156 1.00 96.88 283 VAL A C 1
ATOM 2090 O O . VAL A 1 283 ? -23.949 -6.489 16.057 1.00 96.88 283 VAL A O 1
ATOM 2093 N N . GLU A 1 284 ? -25.202 -6.288 17.912 1.00 96.81 284 GLU A N 1
ATOM 2094 C CA . GLU A 1 284 ? -26.002 -5.141 17.475 1.00 96.81 284 GLU A CA 1
ATOM 2095 C C . GLU A 1 284 ? -25.897 -4.000 18.496 1.00 96.81 284 GLU A C 1
ATOM 2097 O O . GLU A 1 284 ? -25.721 -4.249 19.690 1.00 96.81 284 GLU A O 1
ATOM 2102 N N . PHE A 1 285 ? -26.018 -2.751 18.041 1.00 97.69 285 PHE A N 1
ATOM 2103 C CA . PHE A 1 285 ? -26.069 -1.570 18.906 1.00 97.69 285 PHE A CA 1
ATOM 2104 C C . PHE A 1 285 ? -27.234 -0.677 18.489 1.00 97.69 285 PHE A C 1
ATOM 2106 O O . PHE A 1 285 ? -27.244 -0.170 17.366 1.00 97.69 285 PHE A O 1
ATOM 2113 N N . ASP A 1 286 ? -28.194 -0.461 19.388 1.00 96.38 286 ASP A N 1
ATOM 2114 C CA . ASP A 1 286 ? -29.411 0.309 19.088 1.00 96.38 286 ASP A CA 1
ATOM 2115 C C . ASP A 1 286 ? -29.324 1.804 19.419 1.00 96.38 286 ASP A C 1
ATOM 2117 O O . ASP A 1 286 ? -30.260 2.561 19.170 1.00 96.38 286 ASP A O 1
ATOM 2121 N N . GLY A 1 287 ? -28.176 2.246 19.934 1.00 96.12 287 GLY A N 1
ATOM 2122 C CA . GLY A 1 287 ? -27.977 3.600 20.451 1.00 96.12 287 GLY A CA 1
ATOM 2123 C C . GLY A 1 287 ? -28.020 3.671 21.974 1.00 96.12 287 GLY A C 1
ATOM 2124 O O . GLY A 1 287 ? -27.408 4.574 22.546 1.00 96.12 287 GLY A O 1
ATOM 2125 N N . ASN A 1 288 ? -28.655 2.696 22.621 1.00 94.56 288 ASN A N 1
ATOM 2126 C CA . ASN A 1 288 ? -28.769 2.601 24.069 1.00 94.56 288 ASN A CA 1
ATOM 2127 C C . ASN A 1 288 ? -27.985 1.408 24.616 1.00 94.56 288 ASN A C 1
ATOM 2129 O O . ASN A 1 288 ? -27.263 1.576 25.593 1.00 94.56 288 ASN A O 1
ATOM 2133 N N . HIS A 1 289 ? -28.099 0.241 23.979 1.00 94.94 289 HIS A N 1
ATOM 2134 C CA . HIS A 1 289 ? -27.561 -1.017 24.477 1.00 94.94 289 HIS A CA 1
ATOM 2135 C C . HIS A 1 289 ? -26.845 -1.827 23.402 1.00 94.94 289 HIS A C 1
ATOM 2137 O O . HIS A 1 289 ? -27.167 -1.769 22.211 1.00 94.94 289 HIS A O 1
ATOM 2143 N N . PHE A 1 290 ? -25.887 -2.635 23.854 1.00 97.00 290 PHE A N 1
ATOM 2144 C CA . PHE A 1 290 ? -25.271 -3.668 23.030 1.00 97.00 290 PHE A CA 1
ATOM 2145 C C . PHE A 1 290 ? -26.013 -4.979 23.211 1.00 97.00 290 PHE A C 1
ATOM 2147 O O . PHE A 1 290 ? -26.269 -5.408 24.335 1.00 97.00 290 PHE A O 1
ATOM 2154 N N . TYR A 1 291 ? -26.288 -5.656 22.106 1.00 96.69 291 TYR A N 1
ATOM 2155 C CA . TYR A 1 291 ? -26.930 -6.959 22.112 1.00 96.69 291 TYR A CA 1
ATOM 2156 C C . TYR A 1 291 ? -26.044 -8.004 21.452 1.00 96.69 291 TYR A C 1
ATOM 2158 O O . TYR A 1 291 ? -25.415 -7.729 20.436 1.00 96.69 291 TYR A O 1
ATOM 2166 N N . GLY A 1 292 ? -26.021 -9.207 22.019 1.00 97.12 292 GLY A N 1
ATOM 2167 C CA . GLY A 1 292 ? -25.428 -10.401 21.431 1.00 97.12 292 GLY A CA 1
ATOM 2168 C C . GLY A 1 292 ? -26.480 -11.496 21.345 1.00 97.12 292 GLY A C 1
ATOM 2169 O O . GLY A 1 292 ? -27.209 -11.735 22.310 1.00 97.12 292 GLY A O 1
ATOM 2170 N N . THR A 1 293 ? -26.577 -12.162 20.200 1.00 97.25 293 THR A N 1
ATOM 2171 C CA . THR A 1 293 ? -27.557 -13.237 19.999 1.00 97.25 293 THR A CA 1
ATOM 2172 C C . THR A 1 293 ? -26.872 -14.597 20.011 1.00 97.25 293 THR A C 1
ATOM 2174 O O . THR A 1 293 ? -25.912 -14.823 19.274 1.00 97.25 293 THR A O 1
ATOM 2177 N N . VAL A 1 294 ? -27.385 -15.526 20.821 1.00 95.81 294 VAL A N 1
ATOM 2178 C CA . VAL A 1 294 ? -26.917 -16.920 20.875 1.00 95.81 294 VAL A CA 1
ATOM 2179 C C . VAL A 1 294 ? -28.114 -17.842 20.661 1.00 95.81 294 VAL A C 1
ATOM 2181 O O . VAL A 1 294 ? -29.092 -17.796 21.408 1.00 95.81 294 VAL A O 1
ATOM 2184 N N . GLY A 1 295 ? -28.064 -18.670 19.614 1.00 94.38 295 GLY A N 1
ATOM 2185 C CA . GLY A 1 295 ? -29.226 -19.450 19.190 1.00 94.38 295 GLY A CA 1
ATOM 2186 C C . GLY A 1 295 ? -30.360 -18.526 18.738 1.00 94.38 295 GLY A C 1
ATOM 2187 O O . GLY A 1 295 ? -30.172 -17.707 17.844 1.00 94.38 295 GLY A O 1
ATOM 2188 N N . THR A 1 296 ? -31.533 -18.644 19.360 1.00 94.06 296 THR A N 1
ATOM 2189 C CA . THR A 1 296 ? -32.716 -17.821 19.047 1.00 94.06 296 THR A CA 1
ATOM 2190 C C . THR A 1 296 ? -32.951 -16.685 20.046 1.00 94.06 296 THR A C 1
ATOM 2192 O O . THR A 1 296 ? -33.966 -15.998 19.953 1.00 94.06 296 THR A O 1
ATOM 2195 N N . ALA A 1 297 ? -32.069 -16.505 21.034 1.00 94.44 297 ALA A N 1
ATOM 2196 C CA . ALA A 1 297 ? -32.248 -15.538 22.113 1.00 94.44 297 ALA A CA 1
ATOM 2197 C C . ALA A 1 297 ? -31.284 -14.356 21.972 1.00 94.44 297 ALA A C 1
ATOM 2199 O O . ALA A 1 297 ? -30.080 -14.534 21.778 1.00 94.44 297 ALA A O 1
ATOM 2200 N N . ARG A 1 298 ? -31.827 -13.142 22.107 1.00 95.62 298 ARG A N 1
ATOM 2201 C CA . ARG A 1 298 ? -31.058 -11.897 22.160 1.00 95.62 298 ARG A CA 1
ATOM 2202 C C . ARG A 1 298 ? -30.770 -11.533 23.613 1.00 95.62 298 ARG A C 1
ATOM 2204 O O . ARG A 1 298 ? -31.691 -11.465 24.426 1.00 95.62 298 ARG A O 1
ATOM 2211 N N . HIS A 1 299 ? -29.508 -11.255 23.916 1.00 93.75 299 HIS A N 1
ATOM 2212 C CA . HIS A 1 299 ? -29.038 -10.888 25.247 1.00 93.75 299 HIS A CA 1
ATOM 2213 C C . HIS A 1 299 ? -28.434 -9.495 25.231 1.00 93.75 299 HIS A C 1
ATOM 2215 O O . HIS A 1 299 ? -27.684 -9.157 24.320 1.00 93.75 299 HIS A O 1
ATOM 2221 N N . GLN A 1 300 ? -28.733 -8.701 26.251 1.00 94.00 300 GLN A N 1
ATOM 2222 C CA . GLN A 1 300 ? -28.067 -7.428 26.465 1.00 94.00 300 GLN A CA 1
ATOM 2223 C C . GLN A 1 300 ? -26.671 -7.677 27.059 1.00 94.00 300 GLN A C 1
ATOM 2225 O O . GLN A 1 300 ? -26.538 -8.385 28.055 1.00 94.00 300 GLN A O 1
ATOM 2230 N N . LEU A 1 301 ? -25.630 -7.124 26.440 1.00 93.38 301 LEU A N 1
ATOM 2231 C CA . LEU A 1 301 ? -24.227 -7.353 26.812 1.00 93.38 301 LEU A CA 1
ATOM 2232 C C . LEU A 1 301 ? -23.688 -6.303 27.782 1.00 93.38 301 LEU A C 1
ATOM 2234 O O . LEU A 1 301 ? -22.737 -6.562 28.513 1.00 93.38 301 LEU A O 1
ATOM 2238 N N . ASP A 1 302 ? -24.289 -5.119 27.792 1.00 91.00 302 ASP A N 1
ATOM 2239 C CA . ASP A 1 302 ? -23.919 -3.996 28.650 1.00 91.00 302 ASP A CA 1
ATOM 2240 C C . ASP A 1 302 ? -24.790 -3.899 29.914 1.00 91.00 302 ASP A C 1
ATOM 2242 O O . ASP A 1 302 ? -24.667 -2.954 30.694 1.00 91.00 302 ASP A O 1
ATOM 2246 N N . GLN A 1 303 ? -25.647 -4.897 30.156 1.00 82.00 303 GLN A N 1
ATOM 2247 C CA . GLN A 1 303 ? -26.468 -4.948 31.357 1.00 82.00 303 GLN A CA 1
ATOM 2248 C C . GLN A 1 303 ? -25.604 -5.293 32.574 1.00 82.00 303 GLN A C 1
ATOM 2250 O O . GLN A 1 303 ? -25.237 -6.445 32.813 1.00 82.00 303 GLN A O 1
ATOM 2255 N N . GLN A 1 304 ? -25.334 -4.296 33.409 1.00 70.56 304 GLN A N 1
ATOM 2256 C CA . GLN A 1 304 ? -24.780 -4.524 34.739 1.00 70.56 304 GLN A CA 1
ATOM 2257 C C . GLN A 1 304 ? -25.894 -5.050 35.647 1.00 70.56 304 GLN A C 1
ATOM 2259 O O . GLN A 1 304 ? -26.640 -4.286 36.257 1.00 70.56 304 GLN A O 1
ATOM 2264 N N . THR A 1 305 ? -26.043 -6.373 35.723 1.00 65.56 305 THR A N 1
ATOM 2265 C CA . THR A 1 305 ? -26.957 -6.973 36.699 1.00 65.56 305 THR A CA 1
ATOM 2266 C C . THR A 1 305 ? -26.315 -6.881 38.079 1.00 65.56 305 THR A C 1
ATOM 2268 O O . THR A 1 305 ? -25.623 -7.795 38.522 1.00 65.56 305 THR A O 1
ATOM 2271 N N . TYR A 1 306 ? -26.551 -5.785 38.796 1.00 63.84 306 TYR A N 1
ATOM 2272 C CA . TYR A 1 306 ? -26.513 -5.859 40.251 1.00 63.84 306 TYR A CA 1
ATOM 2273 C C . TYR A 1 306 ? -27.725 -6.688 40.666 1.00 63.84 306 TYR A C 1
ATOM 2275 O O . TYR A 1 306 ? -28.847 -6.282 40.381 1.00 63.84 306 TYR A O 1
ATOM 2283 N N . MET A 1 307 ? -27.480 -7.866 41.252 1.00 54.62 307 MET A N 1
ATOM 2284 C CA . MET A 1 307 ? -28.314 -8.613 42.212 1.00 54.62 307 MET A CA 1
ATOM 2285 C C . MET A 1 307 ? -28.184 -10.127 41.987 1.00 54.62 307 MET A C 1
ATOM 2287 O O . MET A 1 307 ? -28.986 -10.746 41.287 1.00 54.62 307 MET A O 1
ATOM 2291 N N . HIS A 1 308 ? -27.247 -10.762 42.696 1.00 56.78 308 HIS A N 1
ATOM 2292 C CA . HIS A 1 308 ? -27.482 -12.140 43.119 1.00 56.78 308 HIS A CA 1
ATOM 2293 C C . HIS A 1 308 ? -28.610 -12.110 44.160 1.00 56.78 308 HIS A C 1
ATOM 2295 O O . HIS A 1 308 ? -28.386 -11.792 45.327 1.00 56.78 308 HIS A O 1
ATOM 2301 N N . LYS A 1 309 ? -29.843 -12.420 43.751 1.00 57.53 309 LYS A N 1
ATOM 2302 C CA . LYS A 1 309 ? -30.900 -12.765 44.707 1.00 57.53 309 LYS A CA 1
ATOM 2303 C C . LYS A 1 309 ? -30.604 -14.160 45.254 1.00 57.53 309 LYS A C 1
ATOM 2305 O O . LYS A 1 309 ? -31.078 -15.153 44.712 1.00 57.53 309 LYS A O 1
ATOM 2310 N N . TYR A 1 310 ? -29.833 -14.242 46.332 1.00 62.00 310 TYR A N 1
ATOM 2311 C CA . TYR A 1 310 ? -29.834 -15.443 47.159 1.00 62.00 310 TYR A CA 1
ATOM 2312 C C . TYR A 1 310 ? -31.126 -15.442 47.978 1.00 62.00 310 TYR A C 1
ATOM 2314 O O . TYR A 1 310 ? -31.252 -14.714 48.959 1.00 62.00 310 TYR A O 1
ATOM 2322 N N . ALA A 1 311 ? -32.113 -16.234 47.561 1.00 53.41 311 ALA A N 1
ATOM 2323 C CA . ALA A 1 311 ? -33.233 -16.573 48.427 1.00 53.41 311 ALA A CA 1
ATOM 2324 C C . ALA A 1 311 ? -32.751 -17.640 49.421 1.00 53.41 311 ALA A C 1
ATOM 2326 O O . ALA A 1 311 ? -32.755 -18.829 49.114 1.00 53.41 311 ALA A O 1
ATOM 2327 N N . ALA A 1 312 ? -32.303 -17.228 50.606 1.00 58.41 312 ALA A N 1
ATOM 2328 C CA . ALA A 1 312 ? -32.136 -18.159 51.715 1.00 58.41 312 ALA A CA 1
ATOM 2329 C C . ALA A 1 312 ? -33.519 -18.408 52.336 1.00 58.41 312 ALA A C 1
ATOM 2331 O O . ALA A 1 312 ? -34.030 -17.566 53.070 1.00 58.41 312 ALA A O 1
ATOM 2332 N N . SER A 1 313 ? -34.158 -19.542 52.032 1.00 55.50 313 SER A N 1
ATOM 2333 C CA . SER A 1 313 ? -35.360 -19.957 52.761 1.00 55.50 313 SER A CA 1
ATOM 2334 C C . SER A 1 313 ? -34.957 -20.700 54.036 1.00 55.50 313 SER A C 1
ATOM 2336 O O . SER A 1 313 ? -34.647 -21.890 54.003 1.00 55.50 313 SER A O 1
ATOM 2338 N N . GLY A 1 314 ? -34.987 -19.999 55.166 1.00 54.53 314 GLY A N 1
ATOM 2339 C CA . GLY A 1 314 ? -34.978 -20.592 56.500 1.00 54.53 314 GLY A CA 1
ATOM 2340 C C . GLY A 1 314 ? -36.066 -19.935 57.346 1.00 54.53 314 GLY A C 1
ATOM 2341 O O . GLY A 1 314 ? -36.028 -18.729 57.556 1.00 54.53 314 GLY A O 1
ATOM 2342 N N . ASN A 1 315 ? -37.050 -20.713 57.809 1.00 55.84 315 ASN A N 1
ATOM 2343 C CA . ASN A 1 315 ? -38.098 -20.283 58.752 1.00 55.84 315 ASN A CA 1
ATOM 2344 C C . ASN A 1 315 ? -38.999 -19.096 58.333 1.00 55.84 315 ASN A C 1
ATOM 2346 O O . ASN A 1 315 ? -39.393 -18.287 59.167 1.00 55.84 315 ASN A O 1
ATOM 2350 N N . GLY A 1 316 ? -39.393 -19.001 57.059 1.00 58.16 316 GLY A N 1
ATOM 2351 C CA . GLY A 1 316 ? -40.488 -18.103 56.650 1.00 58.16 316 GLY A CA 1
ATOM 2352 C C . GLY A 1 316 ? -40.175 -16.601 56.688 1.00 58.16 316 GLY A C 1
ATOM 2353 O O . GLY A 1 316 ? -41.089 -15.790 56.556 1.00 58.16 316 GLY A O 1
ATOM 2354 N N . VAL A 1 317 ? -38.902 -16.213 56.819 1.00 57.28 317 VAL A N 1
ATOM 2355 C CA . VAL A 1 317 ? -38.461 -14.815 56.723 1.00 57.28 317 VAL A CA 1
ATOM 2356 C C . VAL A 1 317 ? -37.675 -14.629 55.429 1.00 57.28 317 VAL A C 1
ATOM 2358 O O . VAL A 1 317 ? -36.667 -15.290 55.203 1.00 57.28 317 VAL A O 1
ATOM 2361 N N . THR A 1 318 ? -38.136 -13.714 54.574 1.00 54.81 318 THR A N 1
ATOM 2362 C CA . THR A 1 318 ? -37.400 -13.313 53.367 1.00 54.81 318 THR A CA 1
ATOM 2363 C C . THR A 1 318 ? -36.476 -12.155 53.737 1.00 54.81 318 THR A C 1
ATOM 2365 O O . THR A 1 318 ? -36.899 -11.000 53.741 1.00 54.81 318 THR A O 1
ATOM 2368 N N . THR A 1 319 ? -35.224 -12.432 54.095 1.00 58.19 319 THR A N 1
ATOM 2369 C CA . THR A 1 319 ? -34.213 -11.382 54.280 1.00 58.19 319 THR A CA 1
ATOM 2370 C C . THR A 1 319 ? -33.571 -11.047 52.939 1.00 58.19 319 THR A C 1
ATOM 2372 O O . THR A 1 319 ? -32.923 -11.878 52.310 1.00 58.19 319 THR A O 1
ATOM 2375 N N . THR A 1 320 ? -33.735 -9.800 52.492 1.00 55.59 320 THR A N 1
ATOM 2376 C CA . THR A 1 320 ? -32.924 -9.269 51.391 1.00 55.59 320 THR A CA 1
ATOM 2377 C C . THR A 1 320 ? -31.569 -8.890 51.975 1.00 55.59 320 THR A C 1
ATOM 2379 O O . THR A 1 320 ? -31.435 -7.840 52.598 1.00 55.59 320 THR A O 1
ATOM 2382 N N . ILE A 1 321 ? -30.574 -9.765 51.835 1.00 61.94 321 ILE A N 1
ATOM 2383 C CA . ILE A 1 321 ? -29.192 -9.431 52.187 1.00 61.94 321 ILE A CA 1
ATOM 2384 C C . ILE A 1 321 ? -28.624 -8.605 51.034 1.00 61.94 321 ILE A C 1
ATOM 2386 O O . ILE A 1 321 ? -28.390 -9.122 49.943 1.00 61.94 321 ILE A O 1
ATOM 2390 N N . VAL A 1 322 ? -28.423 -7.312 51.276 1.00 52.19 322 VAL A N 1
ATOM 2391 C CA . VAL A 1 322 ? -27.631 -6.451 50.397 1.00 52.19 322 VAL A CA 1
ATOM 2392 C C . VAL A 1 322 ? -26.182 -6.586 50.852 1.00 52.19 322 VAL A C 1
ATOM 2394 O O . VAL A 1 322 ? -25.839 -6.116 51.934 1.00 52.19 322 VAL A O 1
ATOM 2397 N N . ILE A 1 323 ? -25.342 -7.259 50.064 1.00 56.97 323 ILE A N 1
ATOM 2398 C CA . ILE A 1 323 ? -23.890 -7.248 50.274 1.00 56.97 323 ILE A CA 1
ATOM 2399 C C . ILE A 1 323 ? -23.329 -6.100 49.427 1.00 56.97 323 ILE A C 1
ATOM 2401 O O . ILE A 1 323 ? -23.384 -6.198 48.199 1.00 56.97 323 ILE A O 1
ATOM 2405 N N . PRO A 1 324 ? -22.840 -5.005 50.034 1.00 48.25 324 PRO A N 1
ATOM 2406 C CA . PRO A 1 324 ? -22.084 -4.001 49.303 1.00 48.25 324 PRO A CA 1
ATOM 2407 C C . PRO A 1 324 ? -20.693 -4.553 48.964 1.00 48.25 324 PRO A C 1
ATOM 2409 O O . PRO A 1 324 ? -20.061 -5.200 49.801 1.00 48.25 324 PRO A O 1
ATOM 2412 N N . HIS A 1 325 ? -20.236 -4.283 47.742 1.00 57.41 325 HIS A N 1
ATOM 2413 C CA . HIS A 1 325 ? -18.816 -4.304 47.398 1.00 57.41 325 HIS A CA 1
ATOM 2414 C C . HIS A 1 325 ? -18.269 -2.882 47.470 1.00 57.41 325 HIS A C 1
ATOM 2416 O O . HIS A 1 325 ? -18.994 -1.965 47.018 1.00 57.41 325 HIS A O 1
#

Foldseek 3Di:
DPPPPPPPPPPDDVFFDWDDPPPDIDTDCCAWGQPPPVCATEGNDPPDPDNYYFDDPPVGQFSDWDDDPDDDWTQFGQGDDPVDPDGDGDRDRDDDDDDDDDDDPPPPDDDDDPDDADDDDPPDDDDDPDLDWNDDDPDGPRDDPAFDPPVVAQWPGFRKDFPDWAFFWWFAFQKIFGDRFQDDQLLQQWWKDWPPPPPDIWGFHGDDGRGITGTDGTDGGDDGTTMTTIFRAWTQGPVCATEGRHRDDPDNDHFDCFDPDPPGHSDDDDADDDDPFADAQDWHHNPPFIWHGHDRDIDTPPDPDPDPPPQPDDPPDRDPDDDDD

pLDDT: mean 73.68, std 20.53, range [34.0, 98.25]

Radius of gyration: 38.26 Å; chains: 1; bounding box: 69×41×152 Å